Protein AF-X0ZE82-F1 (afdb_monomer_lite)

Organism: NCBI:txid412755

pLDDT: mean 89.21, std 9.0, range [42.88, 97.62]

Foldseek 3Di:
DVVVVVVAKDWDDWQFAAAQVRHTQWIWTWIAHPVGDIDIFIWGDDPPDIDRHHDPDPPQFDEKRCNNVLNVDPAFAEEEEAAPVLQVVLVVLVHHYIYLHHLVRLVRYRPQSCAPHQYEYWFFQEPRRLSSVVSNVVVCVVRDQNYKYFPVVVLPDDHRHGNVNSCVPDHSVCVVVTDIDHPCRSDVPPDPDDDDPVPDDDDDFDAQAPPQHTFPDDHDDDDDPPPCSVLLVLLSQQCQCPQFQDPPPRHTHHHAAEEEEDPPDDVPPPSVVSNVVSNHPVVRYHYDDWDWDADPVRDIDTHRDDCVPCVVVVVVVVVVTDDHGYYHD

Radius of gyration: 30.37 Å; chains: 1; bounding box: 70×47×85 Å

Structure (mmCIF, N/CA/C/O backbone):
data_AF-X0ZE82-F1
#
_entry.id   AF-X0ZE82-F1
#
loop_
_atom_site.group_PDB
_atom_site.id
_atom_site.type_symbol
_atom_site.label_atom_id
_atom_site.label_alt_id
_atom_site.label_comp_id
_atom_site.label_asym_id
_atom_site.label_entity_id
_atom_site.label_seq_id
_atom_site.pdbx_PDB_ins_code
_atom_site.Cartn_x
_atom_site.Cartn_y
_atom_site.Cartn_z
_atom_site.occupancy
_atom_site.B_iso_or_equiv
_atom_site.auth_seq_id
_atom_site.auth_comp_id
_atom_site.auth_asym_id
_atom_site.auth_atom_id
_atom_site.pdbx_PDB_model_num
ATOM 1 N N . MET A 1 1 ? -0.565 14.124 37.058 1.00 58.50 1 MET A N 1
ATOM 2 C CA . MET A 1 1 ? -1.728 14.989 36.752 1.00 58.50 1 MET A CA 1
ATOM 3 C C . MET A 1 1 ? -1.503 16.441 37.180 1.00 58.50 1 MET A C 1
ATOM 5 O O . MET A 1 1 ? -1.709 17.324 36.363 1.00 58.50 1 MET A O 1
ATOM 9 N N . SER A 1 2 ? -0.984 16.707 38.389 1.00 61.31 2 SER A N 1
ATOM 10 C CA . SER A 1 2 ? -0.742 18.076 38.893 1.00 61.31 2 SER A CA 1
ATOM 11 C C . SER A 1 2 ? 0.211 18.941 38.052 1.00 61.31 2 SER A C 1
ATOM 13 O O . SER A 1 2 ? 0.042 20.153 38.033 1.00 61.31 2 SER A O 1
ATOM 15 N N . ARG A 1 3 ? 1.189 18.353 37.345 1.00 71.38 3 ARG A N 1
ATOM 16 C CA . ARG A 1 3 ? 2.105 19.099 36.460 1.00 71.38 3 ARG A CA 1
ATOM 17 C C . ARG A 1 3 ? 1.402 19.624 35.201 1.00 71.38 3 ARG A C 1
ATOM 19 O O . ARG A 1 3 ? 1.397 20.821 34.984 1.00 71.38 3 ARG A O 1
ATOM 26 N N . HIS A 1 4 ? 0.694 18.766 34.466 1.00 77.38 4 HIS A N 1
ATOM 27 C CA . HIS A 1 4 ? -0.025 19.177 33.251 1.00 77.38 4 HIS A CA 1
ATOM 28 C C . HIS A 1 4 ? -1.129 20.208 33.520 1.00 77.38 4 HIS A C 1
ATOM 30 O O . HIS A 1 4 ? -1.300 21.131 32.734 1.00 77.38 4 HIS A O 1
ATOM 36 N N . ILE A 1 5 ? -1.830 20.110 34.655 1.00 76.12 5 ILE A N 1
ATOM 37 C CA . ILE A 1 5 ? -2.826 21.124 35.042 1.00 76.12 5 ILE A CA 1
ATOM 38 C C . ILE A 1 5 ? -2.155 22.489 35.276 1.00 76.12 5 ILE A C 1
ATOM 40 O O . ILE A 1 5 ? -2.694 23.513 34.865 1.00 76.12 5 ILE A O 1
ATOM 44 N N . LYS A 1 6 ? -0.957 22.513 35.883 1.00 77.94 6 LYS A N 1
ATOM 45 C CA . LYS A 1 6 ? -0.156 23.744 36.025 1.00 77.94 6 LYS A CA 1
ATOM 46 C C . LYS A 1 6 ? 0.322 24.286 34.677 1.00 77.94 6 LYS A C 1
ATOM 48 O O . LYS A 1 6 ? 0.394 25.497 34.519 1.00 77.94 6 LYS A O 1
ATOM 53 N N . ASP A 1 7 ? 0.566 23.405 33.711 1.00 82.56 7 ASP A N 1
ATOM 54 C CA . ASP A 1 7 ? 0.953 23.758 32.339 1.00 82.56 7 ASP A CA 1
ATOM 55 C C . ASP A 1 7 ? -0.252 24.182 31.465 1.00 82.56 7 ASP A C 1
ATOM 57 O O . ASP A 1 7 ? -0.121 24.324 30.252 1.00 82.56 7 ASP A O 1
ATOM 61 N N . GLY A 1 8 ? -1.438 24.376 32.060 1.00 85.81 8 GLY A N 1
ATOM 62 C CA . GLY A 1 8 ? -2.627 24.906 31.386 1.00 85.81 8 GLY A CA 1
ATOM 63 C C . GLY A 1 8 ? -3.545 23.863 30.743 1.00 85.81 8 GLY A C 1
ATOM 64 O O . GLY A 1 8 ? -4.536 24.242 30.118 1.00 85.81 8 GLY A O 1
ATOM 65 N N . TYR A 1 9 ? -3.263 22.567 30.907 1.00 88.94 9 TYR A N 1
ATOM 66 C CA . TYR A 1 9 ? -4.142 21.502 30.425 1.00 88.94 9 TYR A CA 1
ATOM 67 C C . TYR A 1 9 ? -5.397 21.363 31.289 1.00 88.94 9 TYR A C 1
ATOM 69 O O . TYR A 1 9 ? -5.327 21.303 32.520 1.00 88.94 9 TYR A O 1
ATOM 77 N N . LYS A 1 10 ? -6.548 21.211 30.638 1.00 89.81 10 LYS A N 1
ATOM 78 C CA . LYS A 1 10 ? -7.819 20.862 31.271 1.00 89.81 10 LYS A CA 1
ATOM 79 C C . LYS A 1 10 ? -8.151 19.402 31.015 1.00 89.81 10 LYS A C 1
ATOM 81 O O . LYS A 1 10 ? -7.914 18.888 29.927 1.00 89.81 10 LYS A O 1
ATOM 86 N N . LEU A 1 11 ? -8.711 18.742 32.024 1.00 89.69 11 LEU A N 1
ATOM 87 C CA . LEU A 1 11 ? -9.304 17.423 31.846 1.00 89.69 11 LEU A CA 1
ATOM 88 C C . LEU A 1 11 ? -10.577 17.566 31.017 1.00 89.69 11 LEU A C 1
ATOM 90 O O . LEU A 1 11 ? -11.488 18.274 31.436 1.00 89.69 11 LEU A O 1
ATOM 94 N N . ILE A 1 12 ? -10.609 16.904 29.864 1.00 91.81 12 ILE A N 1
ATOM 95 C CA . ILE A 1 12 ? -11.763 16.925 28.965 1.00 91.81 12 ILE A CA 1
ATOM 96 C C . ILE A 1 12 ? -12.657 15.728 29.242 1.00 91.81 12 ILE A C 1
ATOM 98 O O . ILE A 1 12 ? -13.851 15.889 29.468 1.00 91.81 12 ILE A O 1
ATOM 102 N N . VAL A 1 13 ? -12.078 14.527 29.256 1.00 92.81 13 VAL A N 1
ATOM 103 C CA . VAL A 1 13 ? -12.838 13.287 29.429 1.00 92.81 13 VAL A CA 1
ATOM 104 C C . VAL A 1 13 ? -11.938 12.151 29.906 1.00 92.81 13 VAL A C 1
ATOM 106 O O . VAL A 1 13 ? -10.715 12.163 29.719 1.00 92.81 13 VAL A O 1
ATOM 109 N N . LEU A 1 14 ? -12.569 11.182 30.561 1.00 93.88 14 LEU A N 1
ATOM 110 C CA . LEU A 1 14 ? -11.978 9.935 31.013 1.00 93.88 14 LEU A CA 1
ATOM 111 C C . LEU A 1 14 ? -12.735 8.781 30.345 1.00 93.88 14 LEU A C 1
ATOM 113 O O . LEU A 1 14 ? -13.876 8.508 30.706 1.00 93.88 14 LEU A O 1
ATOM 117 N N . TYR A 1 15 ? -12.105 8.112 29.387 1.00 96.12 15 TYR A N 1
ATOM 118 C CA . TYR A 1 15 ? -12.695 6.961 28.710 1.00 96.12 15 TYR A CA 1
ATOM 119 C C . TYR A 1 15 ? -12.425 5.699 29.518 1.00 96.12 15 TYR A C 1
ATOM 121 O O . TYR A 1 15 ? -11.273 5.320 29.713 1.00 96.12 15 TYR A O 1
ATOM 129 N N . GLU A 1 16 ? -13.475 5.065 30.022 1.00 96.19 16 GLU A N 1
ATOM 130 C CA . GLU A 1 16 ? -13.383 3.852 30.831 1.00 96.19 16 GLU A CA 1
ATOM 131 C C . GLU A 1 16 ? -13.411 2.592 29.958 1.00 96.19 16 GLU A C 1
ATOM 133 O O . GLU A 1 16 ? -14.355 2.375 29.205 1.00 96.19 16 GLU A O 1
ATOM 138 N N . TYR A 1 17 ? -12.384 1.751 30.075 1.00 96.00 17 TYR A N 1
ATOM 139 C CA . TYR A 1 17 ? -12.321 0.451 29.412 1.00 96.00 17 TYR A CA 1
ATOM 140 C C . TYR A 1 17 ? -12.704 -0.643 30.407 1.00 96.00 17 TYR A C 1
ATOM 142 O O . TYR A 1 17 ? -12.056 -0.800 31.448 1.00 96.00 17 TYR A O 1
ATOM 150 N N . LYS A 1 18 ? -13.739 -1.407 30.056 1.00 95.00 18 LYS A N 1
ATOM 151 C CA . LYS A 1 18 ? -14.287 -2.519 30.840 1.00 95.00 18 LYS A CA 1
ATOM 152 C C . LYS A 1 18 ? -14.014 -3.855 30.155 1.00 95.00 18 LYS A C 1
ATOM 154 O O . LYS A 1 18 ? -13.774 -3.884 28.946 1.00 95.00 18 LYS A O 1
ATOM 159 N N . ASP A 1 19 ? -14.018 -4.940 30.918 1.00 93.25 19 ASP A N 1
ATOM 160 C CA . ASP A 1 19 ? -14.104 -6.287 30.350 1.00 93.25 19 ASP A CA 1
ATOM 161 C C . ASP A 1 19 ? -15.539 -6.631 29.912 1.00 93.25 19 ASP A C 1
ATOM 163 O O . ASP A 1 19 ? -16.418 -5.770 29.890 1.00 93.25 19 ASP A O 1
ATOM 167 N N . ALA A 1 20 ? -15.763 -7.877 29.488 1.00 92.38 20 ALA A N 1
ATOM 168 C CA . ALA A 1 20 ? -17.065 -8.335 29.010 1.00 92.38 20 ALA A CA 1
ATOM 169 C C . ALA A 1 20 ? -18.112 -8.389 30.136 1.00 92.38 20 ALA A C 1
ATOM 171 O O . ALA A 1 20 ? -19.305 -8.226 29.874 1.00 92.38 20 ALA A O 1
ATOM 172 N N . GLU A 1 21 ? -17.668 -8.589 31.375 1.00 93.25 21 GLU A N 1
ATOM 173 C CA . GLU A 1 21 ? -18.478 -8.660 32.588 1.00 93.25 21 GLU A CA 1
ATOM 174 C C . GLU A 1 21 ? -18.864 -7.271 33.127 1.00 93.25 21 GLU A C 1
ATOM 176 O O . GLU A 1 21 ? -19.825 -7.151 33.888 1.00 93.25 21 GLU A O 1
ATOM 181 N N . GLY A 1 22 ? -18.174 -6.220 32.676 1.00 93.38 22 GLY A N 1
ATOM 182 C CA . GLY A 1 22 ? -18.445 -4.828 33.033 1.00 93.38 22 GLY A CA 1
ATOM 183 C C . GLY A 1 22 ? -17.516 -4.276 34.113 1.00 93.38 22 GLY A C 1
ATOM 184 O O . GLY A 1 22 ? -17.698 -3.130 34.541 1.00 93.38 22 GLY A O 1
ATOM 185 N N . ASP A 1 23 ? -16.502 -5.040 34.520 1.00 94.00 23 ASP A N 1
ATOM 186 C CA . ASP A 1 23 ? -15.502 -4.610 35.485 1.00 94.00 23 ASP A CA 1
ATOM 187 C C . ASP A 1 23 ? -14.487 -3.669 34.827 1.00 94.00 23 ASP A C 1
ATOM 189 O O . ASP A 1 23 ? -13.963 -3.906 33.733 1.00 94.00 23 ASP A O 1
ATOM 193 N N . THR A 1 24 ? -14.176 -2.566 35.508 1.00 95.06 24 THR A N 1
ATOM 194 C CA . THR A 1 24 ? -13.238 -1.576 34.976 1.00 95.06 24 THR A CA 1
ATOM 195 C C . THR A 1 24 ? -11.800 -2.086 35.001 1.00 95.06 24 THR A C 1
ATOM 197 O O . THR A 1 24 ? -11.220 -2.335 36.060 1.00 95.06 24 THR A O 1
ATOM 200 N N . LEU A 1 25 ? -11.173 -2.120 33.824 1.00 93.25 25 LEU A N 1
ATOM 201 C CA . LEU A 1 25 ? -9.783 -2.531 33.647 1.00 93.25 25 LEU A CA 1
ATOM 202 C C . LEU A 1 25 ? -8.818 -1.347 33.761 1.00 93.25 25 LEU A C 1
ATOM 204 O O . LEU A 1 25 ? -7.803 -1.418 34.461 1.00 93.25 25 LEU A O 1
ATOM 208 N N . TYR A 1 26 ? -9.100 -0.264 33.035 1.00 95.25 26 TYR A N 1
ATOM 209 C CA . TYR A 1 26 ? -8.297 0.960 33.025 1.00 95.25 26 TYR A CA 1
ATOM 210 C C . TYR A 1 26 ? -9.064 2.118 32.378 1.00 95.25 26 TYR A C 1
ATOM 212 O O . TYR A 1 26 ? -10.184 1.956 31.903 1.00 95.25 26 TYR A O 1
ATOM 220 N N . TRP A 1 27 ? -8.440 3.292 32.341 1.00 95.81 27 TRP A N 1
ATOM 221 C CA . TRP A 1 27 ? -8.988 4.485 31.715 1.00 95.81 27 TRP A CA 1
ATOM 222 C C . TRP A 1 27 ? -8.010 5.093 30.716 1.00 95.81 27 TRP A C 1
ATOM 224 O O . TRP A 1 27 ? -6.796 4.982 30.877 1.00 95.81 27 TRP A O 1
ATOM 234 N N . VAL A 1 28 ? -8.524 5.815 29.729 1.00 94.56 28 VAL A N 1
ATOM 235 C CA . VAL A 1 28 ? -7.747 6.710 28.871 1.00 94.56 28 VAL A CA 1
ATOM 236 C C . VAL A 1 28 ? -8.154 8.144 29.185 1.00 94.56 28 VAL A C 1
ATOM 238 O O . VAL A 1 28 ? -9.312 8.530 29.065 1.00 94.56 28 VAL A O 1
ATOM 241 N N . ILE A 1 29 ? -7.188 8.939 29.635 1.00 93.25 29 ILE A N 1
ATOM 242 C CA . ILE A 1 29 ? -7.374 10.344 29.984 1.00 93.25 29 ILE A CA 1
ATOM 243 C C . ILE A 1 29 ? -7.108 11.187 28.744 1.00 93.25 29 ILE A C 1
ATOM 245 O O . ILE A 1 29 ? -6.020 11.090 28.169 1.00 93.25 29 ILE A O 1
ATOM 249 N N . ARG A 1 30 ? -8.046 12.072 28.402 1.00 92.88 30 ARG A N 1
ATOM 250 C CA . ARG A 1 30 ? -7.843 13.135 27.415 1.00 92.88 30 ARG A CA 1
ATOM 251 C C . ARG A 1 30 ? -7.760 14.487 28.115 1.00 92.88 30 ARG A C 1
ATOM 253 O O . ARG A 1 30 ? -8.692 14.915 28.802 1.00 92.88 30 ARG A O 1
ATOM 260 N N . LEU A 1 31 ? -6.620 15.145 27.947 1.00 91.38 31 LEU A N 1
ATOM 261 C CA . LEU A 1 31 ? -6.361 16.503 28.406 1.00 91.38 31 LEU A CA 1
ATOM 262 C C . LEU A 1 31 ? -6.181 17.418 27.198 1.00 91.38 31 LEU A C 1
ATOM 264 O O . LEU A 1 31 ? -5.508 17.026 26.247 1.00 91.38 31 LEU A O 1
ATOM 268 N N . GLU A 1 32 ? -6.697 18.641 27.263 1.00 92.00 32 GLU A N 1
ATOM 269 C CA . GLU A 1 32 ? -6.529 19.633 26.195 1.00 92.00 32 GLU A CA 1
ATOM 270 C C . GLU A 1 32 ? -6.196 21.015 26.749 1.00 92.00 32 GLU A C 1
ATOM 272 O O . GLU A 1 32 ? -6.643 21.403 27.834 1.00 92.00 32 GLU A O 1
ATOM 277 N N . LYS A 1 33 ? -5.400 21.764 25.991 1.00 90.56 33 LYS A N 1
ATOM 278 C CA . LYS A 1 33 ? -5.152 23.190 26.200 1.00 90.56 33 LYS A CA 1
ATOM 279 C C . LYS A 1 33 ? -6.099 24.042 25.355 1.00 90.56 33 LYS A C 1
ATOM 281 O O . LYS A 1 33 ? -6.721 23.575 24.408 1.00 90.56 33 LYS A O 1
ATOM 286 N N . LYS A 1 34 ? -6.167 25.339 25.680 1.00 85.56 34 LYS A N 1
ATOM 287 C CA . LYS A 1 34 ? -6.940 26.327 24.904 1.00 85.56 34 LYS A CA 1
ATOM 288 C C . LYS A 1 34 ? -6.442 26.515 23.466 1.00 85.56 34 LYS A C 1
ATOM 290 O O . LYS A 1 34 ? -7.214 26.971 22.637 1.00 85.56 34 LYS A O 1
ATOM 295 N N . ASP A 1 35 ? -5.176 26.213 23.197 1.00 85.88 35 ASP A N 1
ATOM 296 C CA . ASP A 1 35 ? -4.550 26.304 21.872 1.00 85.88 35 ASP A CA 1
ATOM 297 C C . ASP A 1 35 ? -4.775 25.045 21.009 1.00 85.88 35 ASP A C 1
ATOM 299 O O . ASP A 1 35 ? -4.312 24.996 19.874 1.00 85.88 35 ASP A O 1
ATOM 303 N N . GLY A 1 36 ? -5.486 24.038 21.532 1.00 82.19 36 GLY A N 1
ATOM 304 C CA . GLY A 1 36 ? -5.776 22.783 20.838 1.00 82.19 36 GLY A CA 1
ATOM 305 C C . GLY A 1 36 ? -4.751 21.667 21.065 1.00 82.19 36 GLY A C 1
ATOM 306 O O . GLY A 1 36 ? -4.965 20.552 20.587 1.00 82.19 36 GLY A O 1
ATOM 307 N N . GLU A 1 37 ? -3.663 21.899 21.814 1.00 88.12 37 GLU A N 1
ATOM 308 C CA . GLU A 1 37 ? -2.715 20.828 22.147 1.00 88.12 37 GLU A CA 1
ATOM 309 C C . GLU A 1 37 ? -3.396 19.769 23.033 1.00 88.12 37 GLU A C 1
ATOM 311 O O . GLU A 1 37 ? -3.960 20.084 24.088 1.00 88.12 37 GLU A O 1
ATOM 316 N N . LYS A 1 38 ? -3.324 18.497 22.617 1.00 89.25 38 LYS A N 1
ATOM 317 C CA . LYS A 1 38 ? -3.969 17.366 23.299 1.00 89.25 38 LYS A CA 1
ATOM 318 C C . LYS A 1 38 ? -2.959 16.362 23.848 1.00 89.25 38 LYS A C 1
ATOM 320 O O . LYS A 1 38 ? -2.034 15.937 23.159 1.00 89.25 38 LYS A O 1
ATOM 325 N N . ILE A 1 39 ? -3.183 15.916 25.082 1.00 88.88 39 ILE A N 1
ATOM 326 C CA . ILE A 1 39 ? -2.480 14.787 25.698 1.00 88.88 39 ILE A CA 1
ATOM 327 C C . ILE A 1 39 ? -3.485 13.668 25.937 1.00 88.88 39 ILE A C 1
ATOM 329 O O . ILE A 1 39 ? -4.444 13.828 26.689 1.00 88.88 39 ILE A O 1
ATOM 333 N N . ILE A 1 40 ? -3.207 12.507 25.347 1.00 90.31 40 ILE A N 1
ATOM 334 C CA . ILE A 1 40 ? -3.966 11.276 25.567 1.00 90.31 40 ILE A CA 1
ATOM 335 C C . ILE A 1 40 ? -3.055 10.284 26.289 1.00 90.31 40 ILE A C 1
ATOM 337 O O . ILE A 1 40 ? -1.953 9.978 25.813 1.00 90.31 40 ILE A O 1
ATOM 341 N N . ARG A 1 41 ? -3.456 9.831 27.482 1.00 90.94 41 ARG A N 1
ATOM 342 C CA . ARG A 1 41 ? -2.647 8.919 28.305 1.00 90.94 41 ARG A CA 1
ATOM 343 C C . ARG A 1 41 ? -3.501 7.856 28.992 1.00 90.94 41 ARG A C 1
ATOM 345 O O . ARG A 1 41 ? -4.483 8.209 29.639 1.00 90.94 41 ARG A O 1
ATOM 352 N N . PRO A 1 42 ? -3.098 6.579 28.933 1.00 92.75 42 PRO A N 1
ATOM 353 C CA . PRO A 1 42 ? -3.742 5.529 29.705 1.00 92.75 42 PRO A CA 1
ATOM 354 C C . PRO A 1 42 ? -3.437 5.696 31.198 1.00 92.75 42 PRO A C 1
ATOM 356 O O . PRO A 1 42 ? -2.377 6.197 31.580 1.00 92.75 42 PRO A O 1
ATOM 359 N N . MET A 1 43 ? -4.353 5.244 32.045 1.00 94.56 43 MET A N 1
ATOM 360 C CA . MET A 1 43 ? -4.234 5.219 33.494 1.00 94.56 43 MET A CA 1
ATOM 361 C C . MET A 1 43 ? -4.883 3.953 34.047 1.00 94.56 43 MET A C 1
ATOM 363 O O . MET A 1 43 ? -6.030 3.664 33.736 1.00 94.56 43 MET A O 1
ATOM 367 N N . ARG A 1 44 ? -4.186 3.233 34.925 1.00 93.56 44 ARG A N 1
ATOM 368 C CA . ARG A 1 44 ? -4.705 2.053 35.632 1.00 93.56 44 ARG A CA 1
ATOM 369 C C . ARG A 1 44 ? -4.654 2.249 37.141 1.00 93.56 44 ARG A C 1
ATOM 371 O O . ARG A 1 44 ? -3.814 3.000 37.644 1.00 93.56 44 ARG A O 1
ATOM 378 N N . LYS A 1 45 ? -5.513 1.536 37.866 1.00 92.56 45 LYS A N 1
ATOM 379 C CA . LYS A 1 45 ? -5.514 1.505 39.333 1.00 92.56 45 LYS A CA 1
ATOM 380 C C . LYS A 1 45 ? -4.696 0.311 39.838 1.00 92.56 45 LYS A C 1
ATOM 382 O O . LYS A 1 45 ? -4.844 -0.797 39.339 1.00 92.56 45 LYS A O 1
ATOM 387 N N . ILE A 1 46 ? -3.832 0.536 40.827 1.00 91.31 46 ILE A N 1
ATOM 388 C CA . ILE A 1 46 ? -3.054 -0.497 41.527 1.00 91.31 46 ILE A CA 1
ATOM 389 C C . ILE A 1 46 ? -3.250 -0.292 43.032 1.00 91.31 46 ILE A C 1
ATOM 391 O O . ILE A 1 46 ? -2.702 0.647 43.619 1.00 91.31 46 ILE A O 1
ATOM 395 N N . GLY A 1 47 ? -4.060 -1.150 43.659 1.00 89.75 47 GLY A N 1
ATOM 396 C CA . GLY A 1 47 ? -4.493 -0.966 45.047 1.00 89.75 47 GLY A CA 1
ATOM 397 C C . GLY A 1 47 ? -5.189 0.387 45.226 1.00 89.75 47 GLY A C 1
ATOM 398 O O . GLY A 1 47 ? -6.178 0.676 44.556 1.00 89.75 47 GLY A O 1
ATOM 399 N N . ASN A 1 48 ? -4.627 1.250 46.077 1.00 90.88 48 ASN A N 1
ATOM 400 C CA . ASN A 1 48 ? -5.142 2.603 46.329 1.00 90.88 48 ASN A CA 1
ATOM 401 C C . ASN A 1 48 ? -4.427 3.705 45.520 1.00 90.88 48 ASN A C 1
ATOM 403 O O . ASN A 1 48 ? -4.563 4.885 45.839 1.00 90.88 48 ASN A O 1
ATOM 407 N N . ARG A 1 49 ? -3.630 3.352 44.501 1.00 91.19 49 ARG A N 1
ATOM 408 C CA . ARG A 1 49 ? -2.870 4.308 43.675 1.00 91.19 49 ARG A CA 1
ATOM 409 C C . ARG A 1 49 ? -3.255 4.211 42.202 1.00 91.19 49 ARG A C 1
ATOM 411 O O . ARG A 1 49 ? -3.752 3.183 41.753 1.00 91.19 49 ARG A O 1
ATOM 418 N N . TYR A 1 50 ? -2.966 5.271 41.452 1.00 90.88 50 TYR A N 1
ATOM 419 C CA . TYR A 1 50 ? -3.116 5.315 39.998 1.00 90.88 50 TYR A CA 1
ATOM 420 C C . TYR A 1 50 ? -1.752 5.447 39.320 1.00 90.88 50 TYR A C 1
ATOM 422 O O . TYR A 1 50 ? -0.886 6.186 39.791 1.00 90.88 50 TYR A O 1
ATOM 430 N N . GLU A 1 51 ? -1.572 4.751 38.201 1.00 92.69 51 GLU A N 1
ATOM 431 C CA . GLU A 1 51 ? -0.370 4.802 37.368 1.00 92.69 51 GLU A CA 1
ATOM 432 C C . GLU A 1 51 ? -0.759 5.148 35.927 1.00 92.69 51 GLU A C 1
ATOM 434 O O . GLU A 1 51 ? -1.700 4.569 35.394 1.00 92.69 51 GLU A O 1
ATOM 439 N N . LEU A 1 52 ? -0.026 6.061 35.279 1.00 90.62 52 LEU A N 1
ATOM 440 C CA . LEU A 1 52 ? -0.274 6.493 33.894 1.00 90.62 52 LEU A CA 1
ATOM 441 C C . LEU A 1 52 ? 0.253 5.480 32.860 1.00 90.62 52 LEU A C 1
ATOM 443 O O . LEU A 1 52 ? 1.157 5.786 32.079 1.00 90.62 52 LEU A O 1
ATOM 447 N N . LYS A 1 53 ? -0.258 4.248 32.909 1.00 89.56 53 LYS A N 1
ATOM 448 C CA . LYS A 1 53 ? 0.089 3.149 32.001 1.00 89.56 53 LYS A CA 1
ATOM 449 C C . LYS A 1 53 ? -1.116 2.255 31.738 1.00 89.56 53 LYS A C 1
ATOM 451 O O . LYS A 1 53 ? -2.000 2.135 32.584 1.00 89.56 53 LYS A O 1
ATOM 456 N N . GLU A 1 54 ? -1.093 1.570 30.598 1.00 88.56 54 GLU A N 1
ATOM 457 C CA . GLU A 1 54 ? -2.007 0.457 30.331 1.00 88.56 54 GLU A CA 1
ATOM 458 C C . GLU A 1 54 ? -1.707 -0.728 31.278 1.00 88.56 54 GLU A C 1
ATOM 460 O O . GLU A 1 54 ? -0.558 -0.932 31.704 1.00 88.56 54 GLU A O 1
ATOM 465 N N . PRO A 1 55 ? -2.715 -1.532 31.647 1.00 88.38 55 PRO A N 1
ATOM 466 C CA . PRO A 1 55 ? -2.502 -2.857 32.218 1.00 88.38 55 PRO A CA 1
ATOM 467 C C . PRO A 1 55 ? -1.688 -3.750 31.267 1.00 88.38 55 PRO A C 1
ATOM 469 O O . PRO A 1 55 ? -1.725 -3.559 30.052 1.00 88.38 55 PRO A O 1
ATOM 472 N N . PRO A 1 56 ? -0.952 -4.749 31.781 1.00 86.19 56 PRO A N 1
ATOM 473 C CA . PRO A 1 56 ? -0.343 -5.747 30.921 1.00 86.19 56 PRO A CA 1
ATOM 474 C C . PRO A 1 56 ? -1.445 -6.674 30.398 1.00 86.19 56 PRO A C 1
ATOM 476 O O . PRO A 1 56 ? -1.899 -7.578 31.102 1.00 86.19 56 PRO A O 1
ATOM 479 N N . PHE A 1 57 ? -1.885 -6.452 29.165 1.00 82.62 57 PHE A N 1
ATOM 480 C CA . PHE A 1 57 ? -2.825 -7.350 28.506 1.00 82.62 57 PHE A CA 1
ATOM 481 C C . PHE A 1 57 ? -2.100 -8.665 28.181 1.00 82.62 57 PHE A C 1
ATOM 483 O O . PHE A 1 57 ? -1.151 -8.692 27.398 1.00 82.62 57 PHE A O 1
ATOM 490 N N . LYS A 1 58 ? -2.477 -9.753 28.869 1.00 70.81 58 LYS A N 1
ATOM 491 C CA . LYS A 1 58 ? -1.938 -11.108 28.633 1.00 70.81 58 LYS A CA 1
ATOM 492 C C . LYS A 1 58 ? -2.485 -11.668 27.303 1.00 70.81 58 LYS A C 1
ATOM 494 O O . LYS A 1 58 ? -3.058 -10.933 26.509 1.00 70.81 58 LYS A O 1
ATOM 499 N N . LYS A 1 59 ? -2.354 -12.984 27.077 1.00 63.19 59 LYS A N 1
ATOM 500 C CA . LYS A 1 59 ? -2.693 -13.724 25.836 1.00 63.19 59 LYS A CA 1
ATOM 501 C C . LYS A 1 59 ? -3.988 -13.332 25.093 1.00 63.19 59 LYS A C 1
ATOM 503 O O . LYS A 1 59 ? -4.053 -13.604 23.905 1.00 63.19 59 LYS A O 1
ATOM 508 N N . LYS A 1 60 ? -4.997 -12.756 25.758 1.00 65.44 60 LYS A N 1
ATOM 509 C CA . LYS A 1 60 ? -6.269 -12.367 25.128 1.00 65.44 60 LYS A CA 1
ATOM 510 C C . LYS A 1 60 ? -6.190 -11.071 24.304 1.00 65.44 60 LYS A C 1
ATOM 512 O O . LYS A 1 60 ? -7.014 -10.907 23.429 1.00 65.44 60 LYS A O 1
ATOM 517 N N . GLY A 1 61 ? -5.184 -10.213 24.505 1.00 85.50 61 GLY A N 1
ATOM 518 C CA . GLY A 1 61 ? -5.080 -8.920 23.810 1.00 85.50 61 GLY A CA 1
ATOM 519 C C . GLY A 1 61 ? -5.766 -7.770 24.559 1.00 85.50 61 GLY A C 1
ATOM 520 O O . GLY A 1 61 ? -6.345 -7.959 25.629 1.00 85.50 61 GLY A O 1
ATOM 521 N N . LYS A 1 62 ? -5.617 -6.549 24.039 1.00 91.88 62 LYS A N 1
ATOM 522 C CA . LYS A 1 62 ? -6.206 -5.315 24.583 1.00 91.88 62 LYS A CA 1
ATOM 523 C C . LYS A 1 62 ? -7.723 -5.302 24.318 1.00 91.88 62 LYS A C 1
ATOM 525 O O . LYS A 1 62 ? -8.114 -5.586 23.189 1.00 91.88 62 LYS A O 1
ATOM 530 N N . PRO A 1 63 ? -8.577 -4.963 25.299 1.00 94.69 63 PRO A N 1
ATOM 531 C CA . PRO A 1 63 ? -10.022 -4.904 25.086 1.00 94.69 63 PRO A CA 1
ATOM 532 C C . PRO A 1 63 ? -10.403 -3.758 24.140 1.00 94.69 63 PRO A C 1
ATOM 534 O O . PRO A 1 63 ? -9.719 -2.730 24.085 1.00 94.69 63 PRO A O 1
ATOM 537 N N . LEU A 1 64 ? -11.522 -3.921 23.435 1.00 96.75 64 LEU A N 1
ATOM 538 C CA . LEU A 1 64 ? -12.180 -2.823 22.732 1.00 96.75 64 LEU A CA 1
ATOM 539 C C . LEU A 1 64 ? -12.732 -1.808 23.741 1.00 96.75 64 LEU A C 1
ATOM 541 O O . LEU A 1 64 ? -13.203 -2.171 24.822 1.00 96.75 64 LEU A O 1
ATOM 545 N N . TYR A 1 65 ? -12.709 -0.529 23.379 1.00 97.31 65 TYR A N 1
ATOM 546 C CA . TYR A 1 65 ? -13.531 0.453 24.075 1.00 97.31 65 TYR A CA 1
ATOM 547 C C . TYR A 1 65 ? -15.003 0.069 23.889 1.00 97.31 65 TYR A C 1
ATOM 549 O O . TYR A 1 65 ? -15.393 -0.254 22.767 1.00 97.31 65 TYR A O 1
ATOM 557 N N . ARG A 1 66 ? -15.792 0.100 24.973 1.00 96.44 66 ARG A N 1
ATOM 558 C CA . ARG A 1 66 ? -17.208 -0.330 25.015 1.00 96.44 66 ARG A CA 1
ATOM 559 C C . ARG A 1 66 ? -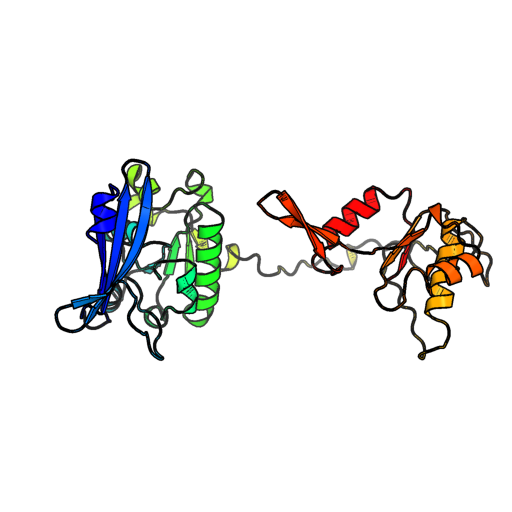17.445 -1.832 24.809 1.00 96.44 66 ARG A C 1
ATOM 561 O O . ARG A 1 66 ? -18.491 -2.246 24.318 1.00 96.44 66 ARG A O 1
ATOM 568 N N . LEU A 1 67 ? -16.477 -2.663 25.207 1.00 95.75 67 LEU A N 1
ATOM 569 C CA . LEU A 1 67 ? -16.591 -4.121 25.115 1.00 95.75 67 LEU A CA 1
ATOM 570 C C . LEU A 1 67 ? -17.806 -4.683 25.875 1.00 95.75 67 LEU A C 1
ATOM 572 O O . LEU A 1 67 ? -18.498 -5.539 25.340 1.00 95.75 67 LEU A O 1
ATOM 576 N N . HIS A 1 68 ? -18.083 -4.210 27.091 1.00 95.50 68 HIS A N 1
ATOM 577 C CA . HIS A 1 68 ? -19.235 -4.676 27.871 1.00 95.50 68 HIS A CA 1
ATOM 578 C C . HIS A 1 68 ? -20.568 -4.367 27.176 1.00 95.50 68 HIS A C 1
ATOM 580 O O . HIS A 1 68 ? -21.452 -5.208 27.071 1.00 95.50 68 HIS A O 1
ATOM 586 N N . GLU A 1 69 ? -20.720 -3.154 26.655 1.00 94.19 69 GLU A N 1
ATOM 587 C CA . GLU A 1 69 ? -21.926 -2.755 25.936 1.00 94.19 69 GLU A CA 1
ATOM 588 C C . GLU A 1 69 ? -22.101 -3.565 24.641 1.00 94.19 69 GLU A C 1
ATOM 590 O O . GLU A 1 69 ? -23.217 -3.968 24.309 1.00 94.19 69 GLU A O 1
ATOM 595 N N . LEU A 1 70 ? -20.994 -3.878 23.958 1.00 94.62 70 LEU A N 1
ATOM 596 C CA . LEU A 1 70 ? -20.973 -4.776 22.805 1.00 94.62 70 LEU A CA 1
ATOM 597 C C . LEU A 1 70 ? -21.433 -6.204 23.156 1.00 94.62 70 LEU A C 1
ATOM 599 O O . LEU A 1 70 ? -22.083 -6.841 22.329 1.00 94.62 70 LEU A O 1
ATOM 603 N N . THR A 1 71 ? -21.102 -6.732 24.341 1.00 92.12 71 THR A N 1
ATOM 604 C CA . THR A 1 71 ? -21.525 -8.090 24.736 1.00 92.12 71 THR A CA 1
ATOM 605 C C . THR A 1 71 ? -23.000 -8.163 25.121 1.00 92.12 71 THR A C 1
ATOM 607 O O . THR A 1 71 ? -23.603 -9.229 25.007 1.00 92.12 71 THR A O 1
ATOM 610 N N . ILE A 1 72 ? -23.594 -7.041 25.532 1.00 92.06 72 ILE A N 1
ATOM 611 C CA . ILE A 1 72 ? -25.025 -6.942 25.840 1.00 92.06 72 ILE A CA 1
ATOM 612 C C . ILE A 1 72 ? -25.850 -6.776 24.560 1.00 92.06 72 ILE A C 1
ATOM 614 O O . ILE A 1 72 ? -26.909 -7.389 24.428 1.00 92.06 72 ILE A O 1
ATOM 618 N N . ASN A 1 73 ? -25.384 -5.960 23.612 1.00 89.62 73 ASN A N 1
ATOM 619 C CA . ASN A 1 73 ? -26.095 -5.728 22.362 1.00 89.62 73 ASN A CA 1
ATOM 620 C C . ASN A 1 73 ? -25.577 -6.667 21.266 1.00 89.62 73 ASN A C 1
ATOM 622 O O . ASN A 1 73 ? -24.504 -6.435 20.708 1.00 89.62 73 ASN A O 1
ATOM 626 N N . THR A 1 74 ? -26.332 -7.728 20.966 1.00 86.38 74 THR A N 1
ATOM 627 C CA . THR A 1 74 ? -25.905 -8.801 20.047 1.00 86.38 74 THR A CA 1
ATOM 628 C C . THR A 1 74 ? -26.481 -8.707 18.636 1.00 86.38 74 THR A C 1
ATOM 630 O O . THR A 1 74 ? -25.860 -9.237 17.715 1.00 86.38 74 THR A O 1
ATOM 633 N N . ASP A 1 75 ? -27.586 -7.984 18.456 1.00 87.44 75 ASP A N 1
ATOM 634 C CA . ASP A 1 75 ? -28.344 -7.969 17.199 1.00 87.44 75 ASP A CA 1
ATOM 635 C C . ASP A 1 75 ? -27.987 -6.787 16.286 1.00 87.44 75 ASP A C 1
ATOM 637 O O . ASP A 1 75 ? -28.038 -6.915 15.065 1.00 87.44 75 ASP A O 1
ATOM 641 N N . GLU A 1 76 ? -27.584 -5.647 16.856 1.00 92.94 76 GLU A N 1
ATOM 642 C CA . GLU A 1 76 ? -27.306 -4.433 16.081 1.00 92.94 76 GLU A CA 1
ATOM 643 C C . GLU A 1 76 ? -25.961 -4.504 15.328 1.00 92.94 76 GLU A C 1
ATOM 645 O O . GLU A 1 76 ? -24.994 -5.101 15.835 1.00 92.94 76 GLU A O 1
ATOM 650 N N . PRO A 1 77 ? -25.836 -3.847 14.158 1.00 94.88 77 PRO A N 1
ATOM 651 C CA . PRO A 1 77 ? -24.551 -3.614 13.510 1.00 94.88 77 PRO A CA 1
ATOM 652 C C . PRO A 1 77 ? -23.587 -2.840 14.415 1.00 94.88 77 PRO A C 1
ATOM 654 O O . PRO A 1 77 ? -23.979 -1.935 15.158 1.00 94.88 77 PRO A O 1
ATOM 657 N N . VAL A 1 78 ? -22.303 -3.185 14.342 1.00 97.44 78 VAL A N 1
ATOM 658 C CA . VAL A 1 78 ? -21.262 -2.589 15.182 1.00 97.44 78 VAL A CA 1
ATOM 659 C C . VAL A 1 78 ? -20.446 -1.595 14.372 1.00 97.44 78 VAL A C 1
ATOM 661 O O . VAL A 1 78 ? -19.781 -1.954 13.402 1.00 97.44 78 VAL A O 1
ATOM 664 N N . TRP A 1 79 ? -20.438 -0.348 14.824 1.00 97.50 79 TRP A N 1
ATOM 665 C CA . TRP A 1 79 ? -19.662 0.726 14.231 1.00 97.50 79 TRP A CA 1
ATOM 666 C C . TRP A 1 79 ? -18.243 0.755 14.800 1.00 97.50 79 TRP A C 1
ATOM 668 O O . TRP A 1 79 ? -18.041 0.683 16.013 1.00 97.50 79 TRP A O 1
ATOM 678 N N . ILE A 1 80 ? -17.242 0.890 13.936 1.00 97.62 80 ILE A N 1
ATOM 679 C CA . ILE A 1 80 ? -15.827 0.918 14.301 1.00 97.62 80 ILE A CA 1
ATOM 680 C C . ILE A 1 80 ? -15.213 2.228 13.821 1.00 97.62 80 ILE A C 1
ATOM 682 O O . ILE A 1 80 ? -15.245 2.549 12.637 1.00 97.62 80 ILE A O 1
ATOM 686 N N . VAL A 1 81 ? -14.612 2.962 14.752 1.00 96.56 81 VAL A N 1
ATOM 687 C CA . VAL A 1 81 ? -13.994 4.281 14.526 1.00 96.56 81 VAL A CA 1
ATOM 688 C C . VAL A 1 81 ? -12.591 4.341 15.130 1.00 96.56 81 VAL A C 1
ATOM 690 O O . VAL A 1 81 ? -12.227 3.481 15.940 1.00 96.56 81 VAL A O 1
ATOM 693 N N . GLU A 1 82 ? -11.784 5.340 14.762 1.00 93.56 82 GLU A N 1
ATOM 694 C CA . GLU A 1 82 ? -10.392 5.445 15.232 1.00 93.56 82 GLU A CA 1
ATOM 695 C C . GLU A 1 82 ? -10.277 5.801 16.725 1.00 93.56 82 GLU A C 1
ATOM 697 O O . GLU A 1 82 ? -9.436 5.232 17.425 1.00 93.56 82 GLU A O 1
ATOM 702 N N . GLY A 1 83 ? -11.125 6.706 17.226 1.00 92.94 83 GLY A N 1
ATOM 703 C CA . GLY A 1 83 ? -11.005 7.261 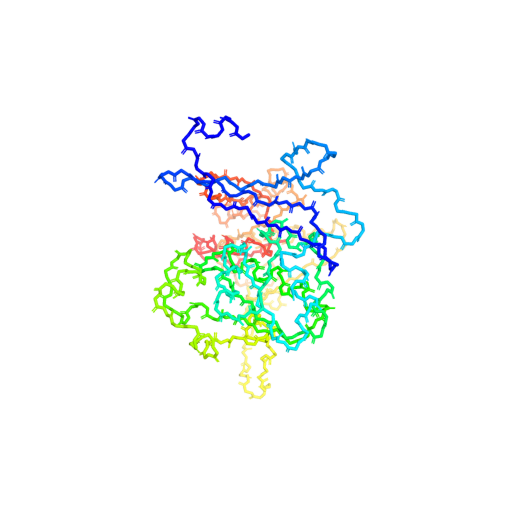18.580 1.00 92.94 83 GLY A CA 1
ATOM 704 C C . GLY A 1 83 ? -12.260 7.146 19.446 1.00 92.94 83 GLY A C 1
ATOM 705 O O . GLY A 1 83 ? -13.386 7.063 18.956 1.00 92.94 83 GLY A O 1
ATOM 706 N N . GLU A 1 84 ? -12.078 7.212 20.770 1.00 95.62 84 GLU A N 1
ATOM 707 C CA . GLU A 1 84 ? -13.172 7.050 21.738 1.00 95.62 84 GLU A CA 1
ATOM 708 C C . GLU A 1 84 ? -14.213 8.180 21.663 1.00 95.62 84 GLU A C 1
ATOM 710 O O . GLU A 1 84 ? -15.398 7.933 21.871 1.00 95.62 84 GLU A O 1
ATOM 715 N N . LYS A 1 85 ? -13.804 9.411 21.306 1.00 93.62 85 LYS A N 1
ATOM 716 C CA . LYS A 1 85 ? -14.736 10.540 21.082 1.00 93.62 85 LYS A CA 1
ATOM 717 C C . LYS A 1 85 ? -15.762 10.191 20.000 1.00 93.62 85 LYS A C 1
ATOM 719 O O . LYS A 1 85 ? -16.949 10.416 20.203 1.00 93.62 85 LYS A O 1
ATOM 724 N N . CYS A 1 86 ? -15.298 9.658 18.875 1.00 94.81 86 CYS A N 1
ATOM 725 C CA . CYS A 1 86 ? -16.136 9.274 17.744 1.00 94.81 86 CYS A CA 1
ATOM 726 C C . CYS A 1 86 ? -17.101 8.149 18.137 1.00 94.81 86 CYS A C 1
ATOM 728 O O . CYS A 1 86 ? -18.285 8.212 17.813 1.00 94.81 86 CYS A O 1
ATOM 730 N N . ALA A 1 87 ? -16.619 7.173 18.916 1.00 96.50 87 ALA A N 1
ATOM 731 C CA . ALA A 1 87 ? -17.446 6.066 19.391 1.00 96.50 87 ALA A CA 1
ATOM 732 C C . ALA A 1 87 ? -18.560 6.575 20.318 1.00 96.50 87 ALA A C 1
ATOM 734 O O . ALA A 1 87 ? -19.724 6.227 20.141 1.00 96.50 87 ALA A O 1
ATOM 735 N N . ASP A 1 88 ? -18.231 7.469 21.255 1.00 95.62 88 ASP A N 1
ATOM 736 C CA . ASP A 1 88 ? -19.221 8.087 22.141 1.00 95.62 88 ASP A CA 1
ATOM 737 C C . ASP A 1 88 ? -20.269 8.915 21.377 1.00 95.62 88 ASP A C 1
ATOM 739 O O . ASP A 1 88 ? -21.424 8.967 21.799 1.00 95.62 88 ASP A O 1
ATOM 743 N N . MET A 1 89 ? -19.898 9.566 20.268 1.00 94.69 89 MET A N 1
ATOM 744 C CA . MET A 1 89 ? -20.852 10.311 19.437 1.00 94.69 89 MET A CA 1
ATOM 745 C C . MET A 1 89 ? -21.842 9.382 18.729 1.00 94.69 89 MET A C 1
ATOM 747 O O . MET A 1 89 ? -23.042 9.641 18.773 1.00 94.69 89 MET A O 1
ATOM 751 N N . LEU A 1 90 ? -21.375 8.262 18.176 1.00 95.44 90 LEU A N 1
ATOM 752 C CA . LEU A 1 90 ? -22.251 7.249 17.576 1.00 95.44 90 LEU A CA 1
ATOM 753 C C . LEU A 1 90 ? -23.167 6.575 18.609 1.00 95.44 90 LEU A C 1
ATOM 755 O O . LEU A 1 90 ? -24.336 6.320 18.328 1.00 95.44 90 LEU A O 1
ATOM 759 N N . ILE A 1 91 ? -22.682 6.360 19.835 1.00 94.44 91 ILE A N 1
ATOM 760 C CA . ILE A 1 91 ? -23.503 5.830 20.936 1.00 94.44 91 ILE A CA 1
ATOM 761 C C . ILE A 1 91 ? -24.600 6.814 21.333 1.00 94.44 91 ILE A C 1
ATOM 763 O O . ILE A 1 91 ? -25.746 6.416 21.537 1.00 94.44 91 ILE A O 1
ATOM 767 N N . LYS A 1 92 ? -24.285 8.113 21.411 1.00 93.19 92 LYS A N 1
ATOM 768 C CA . LYS A 1 92 ? -25.304 9.156 21.624 1.00 93.19 92 LYS A CA 1
ATOM 769 C C . LYS A 1 92 ? -26.319 9.213 20.482 1.00 93.19 92 LYS A C 1
ATOM 771 O O . LYS A 1 92 ? -27.463 9.587 20.727 1.00 93.19 92 LYS A O 1
ATOM 776 N N . ALA A 1 93 ? -25.910 8.805 19.283 1.00 91.44 93 ALA A N 1
ATOM 777 C CA . ALA A 1 93 ? -26.777 8.634 18.126 1.00 91.44 93 ALA A CA 1
ATOM 778 C C . ALA A 1 93 ? -27.569 7.312 18.112 1.00 91.44 93 ALA A C 1
ATOM 780 O O . ALA A 1 93 ? -28.278 7.033 17.151 1.00 91.44 93 ALA A O 1
ATOM 781 N N . GLY A 1 94 ? -27.486 6.507 19.177 1.00 91.88 94 GLY A N 1
ATOM 782 C CA . GLY A 1 94 ? -28.253 5.270 19.326 1.00 91.88 94 GLY A CA 1
ATOM 783 C C . GLY A 1 94 ? -27.640 4.051 18.637 1.00 91.88 94 GLY A C 1
ATOM 784 O O . GLY A 1 94 ? -28.300 3.021 18.549 1.00 91.88 94 GLY A O 1
ATOM 785 N N . LYS A 1 95 ? -26.394 4.135 18.158 1.00 94.62 95 LYS A N 1
ATOM 786 C CA . LYS A 1 95 ? -25.698 3.021 17.500 1.00 94.62 95 LYS A CA 1
ATOM 787 C C . LYS A 1 95 ? -24.768 2.284 18.473 1.00 94.62 95 LYS A C 1
ATOM 789 O O . LYS A 1 95 ? -24.300 2.848 19.463 1.00 94.62 95 LYS A O 1
ATOM 794 N N . VAL A 1 96 ? -24.449 1.022 18.182 1.00 96.56 96 VAL A N 1
ATOM 795 C CA . VAL A 1 96 ? -23.398 0.282 18.904 1.00 96.56 96 VAL A CA 1
ATOM 796 C C . VAL A 1 96 ? -22.056 0.645 18.289 1.00 96.56 96 VAL A C 1
ATOM 798 O O . VAL A 1 96 ? -21.836 0.346 17.122 1.00 96.56 96 VAL A O 1
ATOM 801 N N . ALA A 1 97 ? -21.153 1.272 19.046 1.00 97.44 97 ALA A N 1
ATOM 802 C CA . ALA A 1 97 ? -19.854 1.695 18.523 1.00 97.44 97 ALA A CA 1
ATOM 803 C C . ALA A 1 97 ? -18.688 1.297 19.431 1.00 97.44 97 ALA A C 1
ATOM 805 O O . ALA A 1 97 ? -18.771 1.387 20.656 1.00 97.44 97 ALA A O 1
ATOM 806 N N . VAL A 1 98 ? -17.578 0.895 18.812 1.00 97.62 98 VAL A N 1
ATOM 807 C CA . VAL A 1 98 ? -16.349 0.458 19.482 1.00 97.62 98 VAL A CA 1
ATOM 808 C C . VAL A 1 98 ? -15.110 1.066 18.828 1.00 97.62 98 VAL A C 1
ATOM 810 O O . VAL A 1 98 ? -15.130 1.543 17.693 1.00 97.62 98 VAL A O 1
ATOM 813 N N . THR A 1 99 ? -13.986 1.028 19.542 1.00 96.81 99 THR A N 1
ATOM 814 C CA . THR A 1 99 ? -12.678 1.384 18.979 1.00 96.81 99 THR A CA 1
ATOM 815 C C . THR A 1 99 ? -11.543 0.600 19.637 1.00 96.81 99 THR A C 1
ATOM 817 O O . THR A 1 99 ? -11.643 0.172 20.789 1.00 96.81 99 THR A O 1
ATOM 820 N N . SER A 1 100 ? -10.432 0.433 18.913 1.00 93.44 100 SER A N 1
ATOM 821 C CA . SER A 1 100 ? -9.157 -0.032 19.479 1.00 93.44 100 SER A CA 1
ATOM 822 C C . SER A 1 100 ? -8.375 1.081 20.205 1.00 93.44 100 SER A C 1
ATOM 824 O O . SER A 1 100 ? -7.366 0.809 20.867 1.00 93.44 100 SER A O 1
ATOM 826 N N . GLY A 1 101 ? -8.849 2.329 20.098 1.00 87.06 101 GLY A N 1
ATOM 827 C CA . GLY A 1 101 ? -8.341 3.537 20.751 1.00 87.06 101 GLY A CA 1
ATOM 828 C C . GLY A 1 101 ? -7.248 4.273 19.972 1.00 87.06 101 GLY A C 1
ATOM 829 O O . GLY A 1 101 ? -7.017 5.453 20.221 1.00 87.06 101 GLY A O 1
ATOM 830 N N . SER A 1 102 ? -6.533 3.598 19.064 1.00 81.50 102 SER A N 1
ATOM 831 C CA . SER A 1 102 ? -5.610 4.245 18.120 1.00 81.50 102 SER A CA 1
ATOM 832 C C . SER A 1 102 ? -5.125 3.296 17.025 1.00 81.50 102 SER A C 1
ATOM 834 O O . SER A 1 102 ? -5.051 2.082 17.230 1.00 81.50 102 SER A O 1
ATOM 836 N N . THR A 1 103 ? -4.633 3.862 15.920 1.00 78.50 103 THR A N 1
ATOM 837 C CA . THR A 1 103 ? -3.855 3.155 14.876 1.00 78.50 103 THR A CA 1
ATOM 838 C C . THR A 1 103 ? -2.764 2.232 15.433 1.00 78.50 103 THR A C 1
ATOM 840 O O . THR A 1 103 ? -2.610 1.098 14.989 1.00 78.50 103 THR A O 1
ATOM 843 N N . GLY A 1 104 ? -2.038 2.654 16.474 1.00 83.88 104 GLY A N 1
ATOM 844 C CA . GLY A 1 104 ? -0.992 1.844 17.120 1.00 83.88 104 GLY A CA 1
ATOM 845 C C . GLY A 1 104 ? -1.496 0.701 18.020 1.00 83.88 104 GLY A C 1
ATOM 846 O O . GLY A 1 104 ? -0.691 -0.045 18.594 1.00 83.88 104 GLY A O 1
ATOM 847 N N . SER A 1 105 ? -2.810 0.571 18.207 1.00 87.69 105 SER A N 1
ATOM 848 C CA . SER A 1 105 ? -3.425 -0.457 19.055 1.00 87.69 105 SER A CA 1
ATOM 849 C C . SER A 1 105 ? -4.059 -1.591 18.254 1.00 87.69 105 SER A C 1
ATOM 851 O O . SER A 1 105 ? -4.138 -2.694 18.786 1.00 87.69 105 SER A O 1
ATOM 853 N N . VAL A 1 106 ? -4.397 -1.366 16.977 1.00 91.81 106 VAL A N 1
ATOM 854 C CA . VAL A 1 106 ? -5.147 -2.295 16.110 1.00 91.81 106 VAL A CA 1
ATOM 855 C C . VAL A 1 106 ? -4.653 -3.743 16.210 1.00 91.81 106 VAL A C 1
ATOM 857 O O . VAL A 1 106 ? -5.412 -4.634 16.578 1.00 91.81 106 VAL A O 1
ATOM 860 N N . LYS A 1 107 ? -3.352 -3.986 16.007 1.00 91.06 107 LYS A N 1
ATOM 861 C CA . LYS A 1 107 ? -2.765 -5.345 16.029 1.00 91.06 107 LYS A CA 1
ATOM 862 C C . LYS A 1 107 ? -2.706 -6.003 17.413 1.00 91.06 107 LYS A C 1
ATOM 864 O O . LYS A 1 107 ? -2.479 -7.204 17.507 1.00 91.06 107 LYS A O 1
ATOM 869 N N . ARG A 1 108 ? -2.823 -5.223 18.490 1.00 90.94 108 ARG A N 1
ATOM 870 C CA . ARG A 1 108 ? -2.766 -5.710 19.881 1.00 90.94 108 ARG A CA 1
ATOM 871 C C . ARG A 1 108 ? -4.155 -5.893 20.489 1.00 90.94 108 ARG A C 1
ATOM 873 O O . ARG A 1 108 ? -4.244 -6.422 21.596 1.00 90.94 108 ARG A O 1
ATOM 880 N N . THR A 1 109 ? -5.199 -5.428 19.810 1.00 94.44 109 THR A N 1
ATOM 881 C CA . THR A 1 109 ? -6.585 -5.485 20.269 1.00 94.44 109 THR A CA 1
ATOM 882 C C . THR A 1 109 ? -7.202 -6.860 20.025 1.00 94.44 109 THR A C 1
ATOM 884 O O . THR A 1 109 ? -6.909 -7.523 19.033 1.00 94.44 109 THR A O 1
ATOM 887 N N . ASP A 1 110 ? -8.046 -7.290 20.958 1.00 94.19 110 ASP A N 1
ATOM 888 C CA . ASP A 1 110 ? -8.871 -8.486 20.840 1.00 94.19 110 ASP A CA 1
ATOM 889 C C . ASP A 1 110 ? -10.141 -8.188 20.037 1.00 94.19 110 ASP A C 1
ATOM 891 O O . ASP A 1 110 ? -11.104 -7.615 20.549 1.00 94.19 110 ASP A O 1
ATOM 895 N N . TRP A 1 111 ? -10.148 -8.602 18.773 1.00 94.88 111 TRP A N 1
ATOM 896 C CA . TRP A 1 111 ? -11.282 -8.425 17.864 1.00 94.88 111 TRP A CA 1
ATOM 897 C C . TRP A 1 111 ? -12.259 -9.610 17.880 1.00 94.88 111 TRP A C 1
ATOM 899 O O . TRP A 1 111 ? -13.273 -9.586 17.187 1.00 94.88 111 TRP A O 1
ATOM 909 N N . SER A 1 112 ? -11.980 -10.663 18.661 1.00 93.00 112 SER A N 1
ATOM 910 C CA . SER A 1 112 ? -12.721 -11.932 18.589 1.00 93.00 112 SER A CA 1
ATOM 911 C C . SER A 1 112 ? -14.206 -11.818 18.960 1.00 93.00 112 SER A C 1
ATOM 913 O O . SER A 1 112 ? -15.013 -12.621 18.490 1.00 93.00 112 SER A O 1
ATOM 915 N N . HIS A 1 113 ? -14.574 -10.791 19.730 1.00 92.88 113 HIS A N 1
ATOM 916 C CA . HIS A 1 113 ? -15.949 -10.485 20.140 1.00 92.88 113 HIS A CA 1
ATOM 917 C C . HIS A 1 113 ? -16.840 -9.982 18.990 1.00 92.88 113 HIS A C 1
ATOM 919 O O . HIS A 1 113 ? -18.053 -9.902 19.149 1.00 92.88 113 HIS A O 1
ATOM 925 N N . LEU A 1 114 ? -16.258 -9.673 17.825 1.00 94.81 114 LEU A N 1
ATOM 926 C CA . LEU A 1 114 ? -16.981 -9.236 16.626 1.00 94.81 114 LEU A CA 1
ATOM 927 C C . LEU A 1 114 ? -17.322 -10.385 15.664 1.00 94.81 114 LEU A C 1
ATOM 929 O O . LEU A 1 114 ? -17.850 -10.150 14.578 1.00 94.81 114 LEU A O 1
ATOM 933 N N . ARG A 1 115 ? -17.013 -11.636 16.025 1.00 92.31 115 ARG A N 1
ATOM 934 C CA . ARG A 1 115 ? -17.265 -12.798 15.163 1.00 92.31 115 ARG A CA 1
ATOM 935 C C . ARG A 1 115 ? -18.745 -12.908 14.795 1.00 92.31 115 ARG A C 1
ATOM 937 O O . ARG A 1 115 ? -19.601 -12.953 15.672 1.00 92.31 115 ARG A O 1
ATOM 944 N N . GLY A 1 116 ? -19.015 -12.991 13.491 1.00 88.38 116 GLY A N 1
ATOM 945 C CA . GLY A 1 116 ? -20.365 -13.111 12.931 1.00 88.38 116 GLY A CA 1
ATOM 946 C C . GLY A 1 116 ? -21.215 -11.839 12.999 1.00 88.38 116 GLY A C 1
ATOM 947 O O . GLY A 1 116 ? -22.376 -11.875 12.598 1.00 88.38 116 GLY A O 1
ATOM 948 N N . ARG A 1 117 ? -20.664 -10.724 13.495 1.00 94.12 117 ARG A N 1
ATOM 949 C CA . ARG A 1 117 ? -21.353 -9.430 13.522 1.00 94.12 117 ARG A CA 1
ATOM 950 C C . ARG A 1 117 ? -21.266 -8.752 12.158 1.00 94.12 117 ARG A C 1
ATOM 952 O O . ARG A 1 117 ? -20.324 -8.981 11.397 1.00 94.12 117 ARG A O 1
ATOM 959 N N . GLU A 1 118 ? -22.255 -7.911 11.885 1.00 94.69 118 GLU A N 1
ATOM 960 C CA . GLU A 1 118 ? -22.209 -6.932 10.802 1.00 94.69 118 GLU A CA 1
ATOM 961 C C . GLU A 1 118 ? -21.460 -5.692 11.288 1.00 94.69 118 GLU A C 1
ATOM 963 O O . GLU A 1 118 ? -21.742 -5.191 12.380 1.00 94.69 118 GLU A O 1
ATOM 968 N N . LEU A 1 119 ? -20.459 -5.258 10.524 1.00 95.44 119 LEU A N 1
ATOM 969 C CA . LEU A 1 119 ? -19.494 -4.247 10.945 1.00 95.44 119 LEU A CA 1
ATOM 970 C C . LEU A 1 119 ? -19.486 -3.070 9.975 1.00 95.44 119 LEU A C 1
ATOM 972 O O . LEU A 1 119 ? -19.256 -3.262 8.781 1.00 95.44 119 LEU A O 1
ATOM 976 N N . TYR A 1 120 ? -19.649 -1.860 10.506 1.00 96.06 120 TYR A N 1
ATOM 977 C CA . TYR A 1 120 ? -19.543 -0.609 9.755 1.00 96.06 120 TYR A CA 1
ATOM 978 C C . TYR A 1 120 ? -18.311 0.158 10.214 1.00 96.06 120 TYR A C 1
ATOM 980 O O . TYR A 1 120 ? -18.204 0.537 11.375 1.00 96.06 120 TYR A O 1
ATOM 988 N N . ILE A 1 121 ? -17.351 0.388 9.328 1.00 95.50 121 ILE A N 1
ATOM 989 C CA . ILE A 1 121 ? -16.119 1.102 9.675 1.00 95.50 121 ILE A CA 1
ATOM 990 C C . ILE A 1 121 ? -16.212 2.524 9.138 1.00 95.50 121 ILE A C 1
ATOM 992 O O . ILE A 1 121 ? -16.454 2.729 7.951 1.00 95.50 121 ILE A O 1
ATOM 996 N N . TRP A 1 122 ? -15.983 3.508 10.000 1.00 95.50 122 TRP A N 1
ATOM 997 C CA . TRP A 1 122 ? -15.961 4.916 9.620 1.00 95.50 122 TRP A CA 1
ATOM 998 C C . TRP A 1 122 ? -14.556 5.489 9.863 1.00 95.50 122 TRP A C 1
ATOM 1000 O O . TRP A 1 122 ? -14.181 5.706 11.019 1.00 95.50 122 TRP A O 1
ATOM 1010 N N . PRO A 1 123 ? -13.754 5.697 8.801 1.00 93.06 123 PRO A N 1
ATOM 1011 C CA . PRO A 1 123 ? -12.428 6.299 8.914 1.00 93.06 123 PRO A CA 1
ATOM 1012 C C . PRO A 1 123 ? -12.503 7.816 9.123 1.00 93.06 123 PRO A C 1
ATOM 1014 O O . PRO A 1 123 ? -13.376 8.479 8.569 1.00 93.06 123 PRO A O 1
ATOM 1017 N N . ASP A 1 124 ? -11.540 8.386 9.843 1.00 93.12 124 ASP A N 1
ATOM 1018 C CA . ASP A 1 124 ? -11.295 9.832 9.790 1.00 93.12 124 ASP A CA 1
ATOM 1019 C C . ASP A 1 124 ? -10.887 10.217 8.349 1.00 93.12 124 ASP A C 1
ATOM 1021 O O . ASP A 1 124 ? -10.222 9.433 7.659 1.00 93.12 124 ASP A O 1
ATOM 1025 N N . ASN A 1 125 ? -11.280 11.404 7.870 1.00 91.62 125 ASN A N 1
ATOM 1026 C CA . ASN A 1 125 ? -11.035 11.843 6.490 1.00 91.62 125 ASN A CA 1
ATOM 1027 C C . ASN A 1 125 ? -9.593 12.345 6.282 1.00 91.62 125 ASN A C 1
ATOM 1029 O O . ASN A 1 125 ? -9.343 13.503 5.935 1.00 91.62 125 ASN A O 1
ATOM 1033 N N . ASP A 1 126 ? -8.621 11.478 6.550 1.00 87.81 126 ASP A N 1
ATOM 1034 C CA . ASP A 1 126 ? -7.205 11.713 6.309 1.00 87.81 126 ASP A CA 1
ATOM 1035 C C . ASP A 1 126 ? -6.427 10.400 6.085 1.00 87.81 126 ASP A C 1
ATOM 1037 O O . ASP A 1 126 ? -6.931 9.285 6.235 1.00 87.81 126 ASP A O 1
ATOM 1041 N N . ALA A 1 127 ? -5.149 10.521 5.716 1.00 86.31 127 ALA A N 1
ATOM 1042 C CA . ALA A 1 127 ? -4.300 9.365 5.430 1.00 86.31 127 ALA A CA 1
ATOM 1043 C C . ALA A 1 127 ? -4.102 8.413 6.630 1.00 86.31 127 ALA A C 1
ATOM 1045 O O . ALA A 1 127 ? -3.807 7.233 6.423 1.00 86.31 127 ALA A O 1
ATOM 1046 N N . ALA A 1 128 ? -4.206 8.899 7.872 1.00 87.75 128 ALA A N 1
ATOM 1047 C CA . ALA A 1 128 ? -4.091 8.062 9.063 1.00 87.75 128 ALA A CA 1
ATOM 1048 C C . ALA A 1 128 ? -5.387 7.276 9.312 1.00 87.75 128 ALA A C 1
ATOM 1050 O O . ALA A 1 128 ? -5.297 6.070 9.550 1.00 87.75 128 ALA A O 1
ATOM 1051 N N . GLY A 1 129 ? -6.549 7.911 9.144 1.00 88.81 129 GLY A N 1
ATOM 1052 C CA . GLY A 1 129 ? -7.865 7.280 9.240 1.00 88.81 129 GLY A CA 1
ATOM 1053 C C . GLY A 1 129 ? -8.086 6.203 8.176 1.00 88.81 129 GLY A C 1
ATOM 1054 O O . GLY A 1 129 ? -8.512 5.089 8.492 1.00 88.81 129 GLY A O 1
ATOM 1055 N N . PHE A 1 130 ? -7.688 6.453 6.923 1.00 89.31 130 PHE A N 1
ATOM 1056 C CA . PHE A 1 130 ? -7.741 5.425 5.870 1.00 89.31 130 PHE A CA 1
ATOM 1057 C C . PHE A 1 130 ? -6.837 4.228 6.175 1.00 89.31 130 PHE A C 1
ATOM 1059 O O . PHE A 1 130 ? -7.218 3.071 5.968 1.00 89.31 130 PHE A O 1
ATOM 1066 N N . LYS A 1 131 ? -5.643 4.486 6.720 1.00 88.69 131 LYS A N 1
ATOM 1067 C CA . LYS A 1 131 ? -4.750 3.418 7.170 1.00 88.69 131 LYS A CA 1
ATOM 1068 C C . LYS A 1 131 ? -5.346 2.647 8.353 1.00 88.69 131 LYS A C 1
ATOM 1070 O O . LYS A 1 131 ? -5.251 1.424 8.362 1.00 88.69 131 LYS A O 1
ATOM 1075 N N . TYR A 1 132 ? -5.965 3.332 9.318 1.00 91.69 132 TYR A N 1
ATOM 1076 C CA . TYR A 1 132 ? -6.665 2.696 10.437 1.00 91.69 132 TYR A CA 1
ATOM 1077 C C . TYR A 1 132 ? -7.717 1.707 9.935 1.00 91.69 132 TYR A C 1
ATOM 1079 O O . TYR A 1 132 ? -7.681 0.537 10.314 1.00 91.69 132 TYR A O 1
ATOM 1087 N N . ALA A 1 133 ? -8.610 2.159 9.048 1.00 91.62 133 ALA A N 1
ATOM 1088 C CA . ALA A 1 133 ? -9.642 1.307 8.468 1.00 91.62 133 ALA A CA 1
ATOM 1089 C C . ALA A 1 133 ? -9.032 0.107 7.735 1.00 91.62 133 ALA A C 1
ATOM 1091 O O . ALA A 1 133 ? -9.463 -1.019 7.957 1.00 91.62 133 ALA A O 1
ATOM 1092 N N . THR A 1 134 ? -7.976 0.322 6.947 1.00 89.56 134 THR A N 1
ATOM 1093 C CA . THR A 1 134 ? -7.269 -0.754 6.233 1.00 89.56 134 THR A CA 1
ATOM 1094 C C . THR A 1 134 ? -6.711 -1.815 7.190 1.00 89.56 134 THR A C 1
ATOM 1096 O O . THR A 1 134 ? -7.021 -2.997 7.042 1.00 89.56 134 THR A O 1
ATOM 1099 N N . ASP A 1 135 ? -5.950 -1.397 8.209 1.00 91.19 135 ASP A N 1
ATOM 1100 C CA . ASP A 1 135 ? -5.350 -2.298 9.204 1.00 91.19 135 ASP A CA 1
ATOM 1101 C C . ASP A 1 135 ? -6.432 -3.079 9.986 1.00 91.19 135 ASP A C 1
ATOM 1103 O O . ASP A 1 135 ? -6.237 -4.244 10.342 1.00 91.19 135 ASP A O 1
ATOM 1107 N N . VAL A 1 136 ? -7.577 -2.446 10.267 1.00 93.19 136 VAL A N 1
ATOM 1108 C CA . VAL A 1 136 ? -8.720 -3.075 10.944 1.00 93.19 136 VAL A CA 1
ATOM 1109 C C . VAL A 1 136 ? -9.391 -4.111 10.039 1.00 93.19 136 VAL A C 1
ATOM 1111 O O . VAL A 1 136 ? -9.622 -5.238 10.478 1.00 93.19 136 VAL A O 1
ATOM 1114 N N . ILE A 1 137 ? -9.654 -3.780 8.772 1.00 91.06 137 ILE A N 1
ATOM 1115 C CA . ILE A 1 137 ? -10.295 -4.700 7.823 1.00 91.06 137 ILE A CA 1
ATOM 1116 C C . ILE A 1 137 ? -9.444 -5.954 7.607 1.00 91.06 137 ILE A C 1
ATOM 1118 O O . ILE A 1 137 ? -9.985 -7.058 7.617 1.00 91.06 137 ILE A O 1
ATOM 1122 N N . GLU A 1 138 ? -8.122 -5.818 7.459 1.00 89.81 138 GLU A N 1
ATOM 1123 C CA . GLU A 1 138 ? -7.223 -6.970 7.297 1.00 89.81 138 GLU A CA 1
ATOM 1124 C C . GLU A 1 138 ? -7.367 -7.995 8.430 1.00 89.81 138 GLU A C 1
ATOM 1126 O O . GLU A 1 138 ? -7.372 -9.200 8.181 1.00 89.81 138 GLU A O 1
ATOM 1131 N N . ILE A 1 139 ? -7.528 -7.530 9.672 1.00 90.69 139 ILE A N 1
ATOM 1132 C CA . ILE A 1 139 ? -7.746 -8.409 10.826 1.00 90.69 139 ILE A CA 1
ATOM 1133 C C . ILE A 1 139 ? -9.156 -9.009 10.794 1.00 90.69 139 ILE A C 1
ATOM 1135 O O . ILE A 1 139 ? -9.334 -10.205 11.042 1.00 90.69 139 ILE A O 1
ATOM 1139 N N . LEU A 1 140 ? -10.164 -8.188 10.496 1.00 92.00 140 LEU A N 1
ATOM 1140 C CA . LEU A 1 140 ? -11.569 -8.587 10.557 1.00 92.00 140 LEU A CA 1
ATOM 1141 C C . LEU A 1 140 ? -11.980 -9.552 9.441 1.00 92.00 140 LEU A C 1
ATOM 1143 O O . LEU A 1 140 ? -12.884 -10.351 9.673 1.00 92.00 140 LEU A O 1
ATOM 1147 N N . LYS A 1 141 ? -11.273 -9.577 8.301 1.00 86.75 141 LYS A N 1
ATOM 1148 C CA . LYS A 1 141 ? -11.451 -10.587 7.237 1.00 86.75 141 LYS A CA 1
ATOM 1149 C C . LYS A 1 141 ? -11.350 -12.028 7.759 1.00 86.75 141 LYS A C 1
ATOM 1151 O O . LYS A 1 141 ? -11.987 -12.926 7.222 1.00 86.75 141 LYS A O 1
ATOM 1156 N N . GLY A 1 142 ? -10.579 -12.264 8.826 1.00 85.25 142 GLY A N 1
ATOM 1157 C CA . GLY A 1 142 ? -10.488 -13.572 9.490 1.00 85.25 142 GLY A CA 1
ATOM 1158 C C . GLY A 1 142 ? -11.591 -13.857 10.524 1.00 85.25 142 GLY A C 1
ATOM 1159 O O . GLY A 1 142 ? -11.563 -14.902 11.178 1.00 85.25 142 GLY A O 1
ATOM 1160 N N . ILE A 1 143 ? -12.520 -12.922 10.735 1.00 88.69 143 ILE A N 1
ATOM 1161 C CA . ILE A 1 143 ? -13.506 -12.923 11.827 1.00 88.69 143 ILE A CA 1
ATOM 1162 C C . ILE A 1 143 ? -14.943 -12.888 11.290 1.00 88.69 143 ILE A C 1
ATOM 1164 O O . ILE A 1 143 ? -15.795 -13.602 11.824 1.00 88.69 143 ILE A O 1
ATOM 1168 N N . THR A 1 144 ? -15.211 -12.079 10.264 1.00 88.81 144 THR A N 1
ATOM 1169 C CA . THR A 1 144 ? -16.516 -11.939 9.601 1.00 88.81 144 THR A CA 1
ATOM 1170 C C . THR A 1 144 ? -16.326 -11.442 8.164 1.00 88.81 144 THR A C 1
ATOM 1172 O O . THR A 1 144 ? -15.357 -10.747 7.866 1.00 88.81 144 THR A O 1
ATOM 1175 N N . ASP A 1 145 ? -17.248 -11.794 7.276 1.00 86.75 145 ASP A N 1
ATOM 1176 C CA . ASP A 1 145 ? -17.335 -11.320 5.889 1.00 86.75 145 ASP A CA 1
ATOM 1177 C C . ASP A 1 145 ? -18.294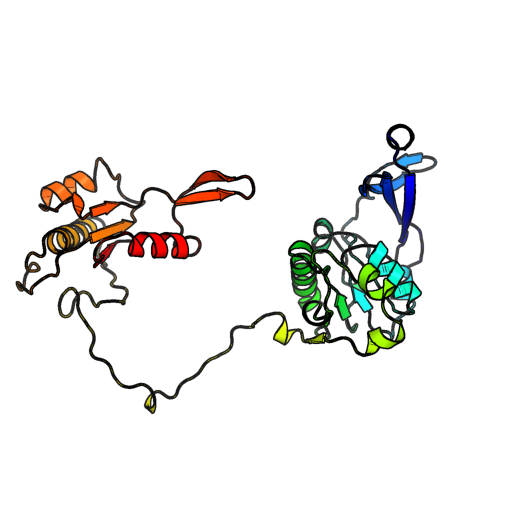 -10.123 5.727 1.00 86.75 145 ASP A C 1
ATOM 1179 O O . ASP A 1 145 ? -18.267 -9.432 4.710 1.00 86.75 145 ASP A O 1
ATOM 1183 N N . ARG A 1 146 ? -19.102 -9.828 6.752 1.00 90.94 146 ARG A N 1
ATOM 1184 C CA . ARG A 1 146 ? -20.111 -8.756 6.764 1.00 90.94 146 ARG A CA 1
ATOM 1185 C C . ARG A 1 146 ? -19.509 -7.413 7.178 1.00 90.94 146 ARG A C 1
ATOM 1187 O O . ARG A 1 146 ? -19.810 -6.901 8.256 1.00 90.94 146 ARG A O 1
ATOM 1194 N N . ILE A 1 147 ? -18.622 -6.873 6.346 1.00 92.25 147 ILE A N 1
ATOM 1195 C CA . ILE A 1 147 ? -17.926 -5.603 6.594 1.00 92.25 147 ILE A CA 1
ATOM 1196 C C . ILE A 1 147 ? -18.299 -4.588 5.513 1.00 92.25 147 ILE A C 1
ATOM 1198 O O . ILE A 1 147 ? -18.121 -4.851 4.323 1.00 92.25 147 ILE A O 1
ATOM 1202 N N . GLN A 1 148 ? -18.747 -3.411 5.941 1.00 93.00 148 GLN A N 1
ATOM 1203 C CA . GLN A 1 148 ? -18.948 -2.243 5.088 1.00 93.00 148 GLN A CA 1
ATOM 1204 C C . GLN A 1 148 ? -18.159 -1.058 5.641 1.00 93.00 148 GLN A C 1
ATOM 1206 O O . GLN A 1 148 ? -17.905 -0.961 6.845 1.00 93.00 148 GLN A O 1
ATOM 1211 N N . VAL A 1 149 ? -17.743 -0.152 4.762 1.00 92.75 149 VAL A N 1
ATOM 1212 C CA . VAL A 1 149 ? -16.989 1.046 5.153 1.00 92.75 149 VAL A CA 1
ATOM 1213 C C . VAL A 1 149 ? -17.694 2.273 4.620 1.00 92.75 149 VAL A C 1
ATOM 1215 O O . VAL A 1 149 ? -18.086 2.314 3.456 1.00 92.75 149 VAL A O 1
ATOM 1218 N N . ILE A 1 150 ? -17.830 3.282 5.470 1.00 93.75 150 ILE A N 1
ATOM 1219 C CA . ILE A 1 150 ? -18.443 4.551 5.098 1.00 93.75 150 ILE A CA 1
ATOM 1220 C C . ILE A 1 150 ? -17.552 5.267 4.080 1.00 93.75 150 ILE A C 1
ATOM 1222 O O . ILE A 1 150 ? -16.361 5.484 4.320 1.00 93.75 150 ILE A O 1
ATOM 1226 N N . ASP A 1 151 ? -18.129 5.650 2.942 1.00 90.12 151 ASP A N 1
ATOM 1227 C CA . ASP A 1 151 ? -17.431 6.395 1.902 1.00 90.12 151 ASP A CA 1
ATOM 1228 C C . ASP A 1 151 ? -17.368 7.883 2.249 1.00 90.12 151 ASP A C 1
ATOM 1230 O O . ASP A 1 151 ? -18.140 8.706 1.754 1.00 90.12 151 ASP A O 1
ATOM 1234 N N . VAL A 1 152 ? -16.420 8.238 3.114 1.00 89.31 152 VAL A N 1
ATOM 1235 C CA . VAL A 1 152 ? -16.240 9.616 3.597 1.00 89.31 152 VAL A CA 1
ATOM 1236 C C . VAL A 1 152 ? -15.983 10.635 2.482 1.00 89.31 152 VAL A C 1
ATOM 1238 O O . VAL A 1 152 ? -16.295 11.812 2.656 1.00 89.31 152 VAL A O 1
ATOM 1241 N N . ALA A 1 153 ? -15.504 10.200 1.309 1.00 84.44 153 ALA A N 1
ATOM 1242 C CA . ALA A 1 153 ? -15.316 11.067 0.145 1.00 84.44 153 ALA A CA 1
ATOM 1243 C C . ALA A 1 153 ? -16.643 11.608 -0.419 1.00 84.44 153 ALA A C 1
ATOM 1245 O O . ALA A 1 153 ? -16.664 12.679 -1.025 1.00 84.44 153 ALA A O 1
ATOM 1246 N N . GLN A 1 154 ? -17.754 10.899 -0.198 1.00 86.75 154 GLN A N 1
ATOM 1247 C CA . GLN A 1 154 ? -19.092 11.324 -0.615 1.00 86.75 154 GLN A CA 1
ATOM 1248 C C . GLN A 1 154 ? -19.814 12.176 0.441 1.00 86.75 154 GLN A C 1
ATOM 1250 O O . GLN A 1 154 ? -20.894 12.691 0.170 1.00 86.75 154 GLN A O 1
ATOM 1255 N N . LEU A 1 155 ? -19.227 12.358 1.629 1.00 87.00 155 LEU A N 1
ATOM 1256 C CA . LEU A 1 155 ? -19.846 13.094 2.737 1.00 87.00 155 LEU A CA 1
ATOM 1257 C C . LEU A 1 155 ? -19.515 14.592 2.755 1.00 87.00 155 LEU A C 1
ATOM 1259 O O . LEU A 1 155 ? -19.992 15.307 3.632 1.00 87.00 155 LEU A O 1
ATOM 1263 N N . GLY A 1 156 ? -18.691 15.072 1.817 1.00 84.94 156 GLY A N 1
ATOM 1264 C CA . GLY A 1 156 ? -18.294 16.483 1.751 1.00 84.94 156 GLY A CA 1
ATOM 1265 C C . GLY A 1 156 ? -17.450 16.952 2.942 1.00 84.94 156 GLY A C 1
ATOM 1266 O O . GLY A 1 156 ? -17.422 18.146 3.227 1.00 84.94 156 GLY A O 1
ATOM 1267 N N . LEU A 1 157 ? -16.783 16.024 3.635 1.00 86.62 157 LEU A N 1
ATOM 1268 C CA . LEU A 1 157 ? -15.916 16.313 4.775 1.00 86.62 157 LEU A CA 1
ATOM 1269 C C . LEU A 1 157 ? -14.619 17.004 4.333 1.00 86.62 157 LEU A C 1
ATOM 1271 O O . LEU A 1 157 ? -14.014 16.646 3.319 1.00 86.62 157 LEU A O 1
ATOM 1275 N N . SER A 1 158 ? -14.155 17.961 5.132 1.00 87.38 158 SER A N 1
ATOM 1276 C CA . SER A 1 158 ? -12.823 18.561 5.004 1.00 87.38 158 SER A CA 1
ATOM 1277 C C . SER A 1 158 ? -11.734 17.589 5.479 1.00 87.38 158 SER A C 1
ATOM 1279 O O . SER A 1 158 ? -12.008 16.580 6.133 1.00 87.38 158 SER A O 1
ATOM 1281 N N . GLU A 1 159 ? -10.470 17.880 5.160 1.00 86.75 159 GLU A N 1
ATOM 1282 C CA . GLU A 1 159 ? -9.337 17.069 5.625 1.00 86.75 159 GLU A CA 1
ATOM 1283 C C . GLU A 1 159 ? -9.307 17.006 7.165 1.00 86.75 159 GLU A C 1
ATOM 1285 O O . GLU A 1 159 ? -9.393 18.042 7.830 1.00 86.75 159 GLU A O 1
ATOM 1290 N N . LYS A 1 160 ? -9.120 15.800 7.720 1.00 85.19 160 LYS A N 1
ATOM 1291 C CA . LYS A 1 160 ? -9.107 15.483 9.167 1.00 85.19 160 LYS A CA 1
ATOM 1292 C C . LYS A 1 160 ? -10.453 15.578 9.883 1.00 85.19 160 LYS A C 1
ATOM 1294 O O . LYS A 1 160 ? -10.480 15.433 11.105 1.00 85.19 160 LYS A O 1
ATOM 1299 N N . GLU A 1 161 ? -11.545 15.840 9.172 1.00 89.88 161 GLU A N 1
ATOM 1300 C CA . GLU A 1 161 ? -12.871 15.742 9.777 1.00 89.88 161 GLU A CA 1
ATOM 1301 C C . GLU A 1 161 ? -13.274 14.276 9.969 1.00 89.88 161 GLU A C 1
ATOM 1303 O O . GLU A 1 161 ? -12.904 13.391 9.194 1.00 89.88 161 GLU A O 1
ATOM 1308 N N . ASP A 1 162 ? -14.025 14.029 11.035 1.00 90.31 162 ASP A N 1
ATOM 1309 C CA . ASP A 1 162 ? -14.452 12.703 11.471 1.00 90.31 162 ASP A CA 1
ATOM 1310 C C . ASP A 1 162 ? -15.986 12.630 11.619 1.00 90.31 162 ASP A C 1
ATOM 1312 O O . ASP A 1 162 ? -16.722 13.582 11.341 1.00 90.31 162 ASP A O 1
ATOM 1316 N N . VAL A 1 163 ? -16.498 11.487 12.083 1.00 93.44 163 VAL A N 1
ATOM 1317 C CA . VAL A 1 163 ? -17.935 11.316 12.363 1.00 93.44 163 VAL A CA 1
ATOM 1318 C C . VAL A 1 163 ? -18.472 12.318 13.390 1.00 93.44 163 VAL A C 1
ATOM 1320 O O . VAL A 1 163 ? -19.638 12.703 13.320 1.00 93.44 163 VAL A O 1
ATOM 1323 N N . ALA A 1 164 ? -17.654 12.765 14.349 1.00 91.00 164 ALA A N 1
ATOM 1324 C CA . ALA A 1 164 ? -18.095 13.749 15.328 1.00 91.00 164 ALA A CA 1
ATOM 1325 C C . ALA A 1 164 ? -18.316 15.110 14.660 1.00 91.00 164 ALA A C 1
ATOM 1327 O O . ALA A 1 164 ? -19.302 15.760 14.984 1.00 91.00 164 ALA A O 1
ATOM 1328 N N . ASN A 1 165 ? -17.451 15.508 13.719 1.00 92.19 165 ASN A N 1
ATOM 1329 C CA . ASN A 1 165 ? -17.672 16.702 12.900 1.00 92.19 165 ASN A CA 1
ATOM 1330 C C . ASN A 1 165 ? -18.906 16.558 12.007 1.00 92.19 165 ASN A C 1
ATOM 1332 O O . ASN A 1 165 ? -19.714 17.478 11.924 1.00 92.19 165 ASN A O 1
ATOM 1336 N N . TRP A 1 166 ? -19.093 15.395 11.382 1.00 92.25 166 TRP A N 1
ATOM 1337 C CA . TRP A 1 166 ? -20.257 15.159 10.532 1.00 92.25 166 TRP A CA 1
ATOM 1338 C C . TRP A 1 166 ? -21.577 15.305 11.312 1.00 92.25 166 TRP A C 1
ATOM 1340 O O . TRP A 1 166 ? -22.477 16.022 10.873 1.00 92.25 166 TRP A O 1
ATOM 1350 N N . LEU A 1 167 ? -21.658 14.716 12.512 1.00 91.56 167 LEU A N 1
ATOM 1351 C CA . LEU A 1 167 ? -22.826 14.778 13.403 1.00 91.56 167 LEU A CA 1
ATOM 1352 C C . LEU A 1 167 ? -23.098 16.169 14.008 1.00 91.56 167 LEU A C 1
ATOM 1354 O O . LEU A 1 167 ? -24.163 16.375 14.581 1.00 91.56 167 LEU A O 1
ATOM 1358 N N . GLU A 1 168 ? -22.179 17.135 13.902 1.00 89.69 168 GLU A N 1
ATOM 1359 C CA . GLU A 1 168 ? -22.461 18.530 14.288 1.00 89.69 168 GLU A CA 1
ATOM 1360 C C . GLU A 1 168 ? -23.402 19.223 13.287 1.00 89.69 168 GLU A C 1
ATOM 1362 O O . GLU A 1 168 ? -24.104 20.168 13.654 1.00 89.69 168 GLU A O 1
ATOM 1367 N N . CYS A 1 169 ? -23.446 18.732 12.045 1.00 86.81 169 CYS A N 1
ATOM 1368 C CA . CYS A 1 169 ? -24.213 19.315 10.942 1.00 86.81 169 CYS A CA 1
ATOM 1369 C C . CYS A 1 169 ? -25.382 18.435 10.464 1.00 86.81 169 CYS A C 1
ATOM 1371 O O . CYS A 1 169 ? -26.149 18.883 9.615 1.00 86.81 169 CYS A O 1
ATOM 1373 N N . HIS A 1 170 ? -25.517 17.216 10.990 1.00 86.94 170 HIS A N 1
ATOM 1374 C CA . HIS A 1 170 ? -26.420 16.177 10.483 1.00 86.94 170 HIS A CA 1
ATOM 1375 C C . HIS A 1 170 ? -27.229 15.519 11.602 1.00 86.94 170 HIS A C 1
ATOM 1377 O O . HIS A 1 170 ? -26.900 15.621 12.786 1.00 86.94 170 HIS A O 1
ATOM 1383 N N . THR A 1 171 ? -28.312 14.841 11.229 1.00 84.69 171 THR A N 1
ATOM 1384 C CA . THR A 1 171 ? -29.201 14.159 12.180 1.00 84.69 171 THR A CA 1
ATOM 1385 C C . THR A 1 171 ? -28.849 12.681 12.332 1.00 84.69 171 THR A C 1
ATOM 1387 O O . THR A 1 171 ? -28.221 12.074 11.468 1.00 84.69 171 THR A O 1
ATOM 1390 N N . HIS A 1 172 ? -29.262 12.071 13.447 1.00 85.50 172 HIS A N 1
ATOM 1391 C CA . HIS A 1 172 ? -28.982 10.654 13.706 1.00 85.50 172 HIS A CA 1
ATOM 1392 C C . HIS A 1 172 ? -29.661 9.711 12.697 1.00 85.50 172 HIS A C 1
ATOM 1394 O O . HIS A 1 172 ? -29.113 8.648 12.419 1.00 85.50 172 HIS A O 1
ATOM 1400 N N . ASP A 1 173 ? -30.807 10.103 12.131 1.00 83.62 173 ASP A N 1
ATOM 1401 C CA . ASP A 1 173 ? -31.560 9.289 11.164 1.00 83.62 173 ASP A CA 1
ATOM 1402 C C . ASP A 1 173 ? -30.827 9.171 9.816 1.00 83.62 173 ASP A C 1
ATOM 1404 O O . ASP A 1 173 ? -30.955 8.174 9.108 1.00 83.62 173 ASP A O 1
ATOM 1408 N N . GLU A 1 174 ? -29.996 10.157 9.470 1.00 87.12 174 GLU A N 1
ATOM 1409 C CA . GLU A 1 174 ? -29.220 10.149 8.225 1.00 87.12 174 GLU A CA 1
ATOM 1410 C C . GLU A 1 174 ? -28.113 9.079 8.233 1.00 87.12 174 GLU A C 1
ATOM 1412 O O . GLU A 1 174 ? -27.670 8.652 7.163 1.00 87.12 174 GLU A O 1
ATOM 1417 N N . LEU A 1 175 ? -27.722 8.576 9.416 1.00 88.50 175 LEU A N 1
ATOM 1418 C CA . LEU A 1 175 ? -26.742 7.492 9.570 1.00 88.50 175 LEU A CA 1
ATOM 1419 C C . LEU A 1 175 ? -27.157 6.204 8.845 1.00 88.50 175 LEU A C 1
ATOM 1421 O O . LEU A 1 175 ? -26.292 5.459 8.389 1.00 88.50 175 LEU A O 1
ATOM 1425 N N . ASP A 1 176 ? -28.461 5.952 8.718 1.00 85.75 176 ASP A N 1
ATOM 1426 C CA . ASP A 1 176 ? -28.996 4.744 8.075 1.00 85.75 176 ASP A CA 1
ATOM 1427 C C . ASP A 1 176 ? -28.965 4.820 6.539 1.00 85.75 176 ASP A C 1
ATOM 1429 O O . ASP A 1 176 ? -29.238 3.837 5.853 1.00 85.75 176 ASP A O 1
ATOM 1433 N N . SER A 1 177 ? -28.606 5.985 5.992 1.00 88.25 177 SER A N 1
ATOM 1434 C CA . SER A 1 177 ? -28.568 6.265 4.551 1.00 88.25 177 SER A CA 1
ATOM 1435 C C . SER A 1 177 ? -27.180 6.648 4.035 1.00 88.25 177 SER A C 1
ATOM 1437 O O . SER A 1 177 ? -27.051 7.155 2.920 1.00 88.25 177 SER A O 1
ATOM 1439 N N . LEU A 1 178 ? -26.133 6.426 4.836 1.00 91.38 178 LEU A N 1
ATOM 1440 C CA . LEU A 1 178 ? -24.774 6.790 4.452 1.00 91.38 178 LEU A CA 1
ATOM 1441 C C . LEU A 1 178 ? -24.306 6.011 3.215 1.00 91.38 178 LEU A C 1
ATOM 1443 O O . LEU A 1 178 ? -24.596 4.819 3.083 1.00 91.38 178 LEU A O 1
ATOM 1447 N N . PRO A 1 179 ? -23.514 6.645 2.335 1.00 90.69 179 PRO A N 1
ATOM 1448 C CA . PRO A 1 179 ? -22.838 5.943 1.261 1.00 90.69 179 PRO A CA 1
ATOM 1449 C C . PRO A 1 179 ? -21.847 4.952 1.876 1.00 90.69 179 PRO A C 1
ATOM 1451 O O . PRO A 1 179 ? -20.923 5.336 2.597 1.00 90.69 179 PRO A O 1
ATOM 1454 N N . MET A 1 180 ? -22.044 3.667 1.597 1.00 90.00 180 MET A N 1
ATOM 1455 C CA . MET A 1 180 ? -21.172 2.598 2.068 1.00 90.00 180 MET A CA 1
ATOM 1456 C C . MET A 1 180 ? -20.547 1.873 0.886 1.00 90.00 180 MET A C 1
ATOM 1458 O O . MET A 1 180 ? -21.204 1.601 -0.117 1.00 90.00 180 MET A O 1
ATOM 1462 N N . LYS A 1 181 ? -19.271 1.536 1.031 1.00 86.31 181 LYS A N 1
ATOM 1463 C CA . LYS A 1 181 ? -18.551 0.631 0.145 1.00 86.31 181 LYS A CA 1
ATOM 1464 C C . LYS A 1 181 ? -18.571 -0.763 0.749 1.00 86.31 181 LYS A C 1
ATOM 1466 O O . LYS A 1 181 ? -18.348 -0.926 1.955 1.00 86.31 181 LYS A O 1
ATOM 1471 N N . ASN A 1 182 ? -18.820 -1.764 -0.087 1.00 74.31 182 ASN A N 1
ATOM 1472 C CA . ASN A 1 182 ? -18.681 -3.151 0.334 1.00 74.31 182 ASN A CA 1
ATOM 1473 C C . ASN A 1 182 ? -17.197 -3.512 0.440 1.00 74.31 182 ASN A C 1
ATOM 1475 O O . ASN A 1 182 ? -16.345 -2.846 -0.150 1.00 74.31 182 ASN A O 1
ATOM 1479 N N . ASN A 1 183 ? -16.888 -4.590 1.166 1.00 62.69 183 ASN A N 1
ATOM 1480 C CA . ASN A 1 183 ? -15.530 -5.138 1.275 1.00 62.69 183 ASN A CA 1
ATOM 1481 C C . ASN A 1 183 ? -14.823 -5.258 -0.095 1.00 62.69 183 ASN A C 1
ATOM 1483 O O . ASN A 1 183 ? -13.632 -4.968 -0.188 1.00 62.69 183 ASN A O 1
ATOM 1487 N N . ASP A 1 184 ? -15.570 -5.603 -1.149 1.00 57.56 184 ASP A N 1
ATOM 1488 C CA . ASP A 1 184 ? -15.062 -5.774 -2.517 1.00 57.56 184 ASP A CA 1
ATOM 1489 C C . ASP A 1 184 ? -14.701 -4.455 -3.228 1.00 57.56 184 ASP A C 1
ATOM 1491 O O . ASP A 1 184 ? -13.867 -4.464 -4.126 1.00 57.56 184 ASP A O 1
ATOM 1495 N N . ASP A 1 185 ? -15.276 -3.315 -2.824 1.00 57.66 185 ASP A N 1
ATOM 1496 C CA . ASP A 1 185 ? -15.023 -2.003 -3.450 1.00 57.66 185 ASP A CA 1
ATOM 1497 C C . ASP A 1 185 ? -13.852 -1.245 -2.796 1.00 57.66 185 ASP A C 1
ATOM 1499 O O . ASP A 1 185 ? -13.302 -0.298 -3.358 1.00 57.66 185 ASP A O 1
ATOM 1503 N N . LEU A 1 186 ? -13.493 -1.613 -1.563 1.00 53.47 186 LEU A N 1
ATOM 1504 C CA . LEU A 1 186 ? -12.485 -0.917 -0.742 1.00 53.47 186 LEU A CA 1
ATOM 1505 C C . LEU A 1 186 ? -11.062 -1.361 -1.031 1.00 53.47 186 LEU A C 1
ATOM 1507 O O . LEU A 1 186 ? -10.098 -0.647 -0.757 1.00 53.47 186 LEU A O 1
ATOM 1511 N N . PHE A 1 187 ? -10.952 -2.554 -1.585 1.00 48.75 187 PHE A N 1
ATOM 1512 C CA . PHE A 1 187 ? -9.745 -3.085 -2.158 1.00 48.75 187 PHE A CA 1
ATOM 1513 C C . PHE A 1 187 ? -10.134 -3.354 -3.593 1.00 48.75 187 PHE A C 1
ATOM 1515 O O . PHE A 1 187 ? -11.007 -4.183 -3.816 1.00 48.75 187 PHE A O 1
ATOM 1522 N N . HIS A 1 188 ? -9.501 -2.697 -4.561 1.00 48.28 188 HIS A N 1
ATOM 1523 C CA . HIS A 1 188 ? -9.414 -3.292 -5.887 1.00 48.28 188 HIS A CA 1
ATOM 1524 C C . HIS A 1 188 ? -8.708 -4.642 -5.703 1.00 48.28 188 HIS A C 1
ATOM 1526 O O . HIS A 1 188 ? -7.483 -4.721 -5.742 1.00 48.28 188 HIS A O 1
ATOM 1532 N N . GLY A 1 189 ? -9.471 -5.686 -5.368 1.00 42.88 189 GLY A N 1
ATOM 1533 C CA . GLY A 1 189 ? -9.038 -7.056 -5.536 1.00 42.88 189 GLY A CA 1
ATOM 1534 C C . GLY A 1 189 ? -8.683 -7.184 -7.003 1.00 42.88 189 GLY A C 1
ATOM 1535 O O . GLY A 1 189 ? -9.434 -6.694 -7.845 1.00 42.88 189 GLY A O 1
ATOM 1536 N N . ASP A 1 190 ? -7.507 -7.732 -7.285 1.00 48.72 190 ASP A N 1
ATOM 1537 C CA . ASP A 1 190 ? -6.982 -7.831 -8.641 1.00 48.72 190 ASP A CA 1
ATOM 1538 C C . ASP A 1 190 ? -8.081 -8.344 -9.592 1.00 48.72 190 ASP A C 1
ATOM 1540 O O . ASP A 1 190 ? -8.533 -9.487 -9.487 1.00 48.72 190 ASP A O 1
ATOM 1544 N N . GLU A 1 191 ? -8.567 -7.476 -10.482 1.00 50.88 191 GLU A N 1
ATOM 1545 C CA . GLU A 1 191 ? -9.619 -7.831 -11.428 1.00 50.88 191 GLU A CA 1
ATOM 1546 C C . GLU A 1 191 ? -8.996 -8.613 -12.587 1.00 50.88 191 GLU A C 1
ATOM 1548 O O . GLU A 1 191 ? -8.002 -8.196 -13.191 1.00 50.88 191 GLU A O 1
ATOM 1553 N N . LEU A 1 192 ? -9.587 -9.760 -12.928 1.00 55.41 192 LEU A N 1
ATOM 1554 C CA . LEU A 1 192 ? -9.183 -10.511 -14.112 1.00 55.41 192 LEU A CA 1
ATOM 1555 C C . LEU A 1 192 ? -9.734 -9.837 -15.369 1.00 55.41 192 LEU A C 1
ATOM 1557 O O . LEU A 1 192 ? -10.827 -10.147 -15.841 1.00 55.41 192 LEU A O 1
ATOM 1561 N N . ILE A 1 193 ? -8.931 -8.950 -15.947 1.00 77.12 193 ILE A N 1
ATOM 1562 C CA . ILE A 1 193 ? -9.196 -8.379 -17.265 1.00 77.12 193 ILE A CA 1
ATOM 1563 C C . ILE A 1 193 ? -8.875 -9.442 -18.323 1.00 77.12 193 ILE A C 1
ATOM 1565 O O . ILE A 1 193 ? -7.747 -9.929 -18.415 1.00 77.12 193 ILE A O 1
ATOM 1569 N N . THR A 1 194 ? -9.866 -9.807 -19.139 1.00 83.75 194 THR A N 1
ATOM 1570 C CA . THR A 1 194 ? -9.690 -10.758 -20.247 1.00 83.75 194 THR A CA 1
ATOM 1571 C C . THR A 1 194 ? -10.026 -10.100 -21.581 1.00 83.75 194 THR A C 1
ATOM 1573 O O . THR A 1 194 ? -10.972 -9.324 -21.685 1.00 83.75 194 THR A O 1
ATOM 1576 N N . GLN A 1 195 ? -9.251 -10.423 -22.615 1.00 90.12 195 GLN A N 1
ATOM 1577 C CA . GLN A 1 195 ? -9.502 -10.027 -23.999 1.00 90.12 195 GLN A CA 1
ATOM 1578 C C . GLN A 1 195 ? -9.421 -11.278 -24.871 1.00 90.12 195 GLN A C 1
ATOM 1580 O O . GLN A 1 195 ? -8.559 -12.139 -24.659 1.00 90.12 195 GLN A O 1
ATOM 1585 N N . ARG A 1 196 ? -10.319 -11.420 -25.851 1.00 89.69 196 ARG A N 1
ATOM 1586 C CA . ARG A 1 196 ? -10.258 -12.565 -26.765 1.00 89.69 196 ARG A CA 1
ATOM 1587 C C . ARG A 1 196 ? -9.012 -12.443 -27.633 1.00 89.69 196 ARG A C 1
ATOM 1589 O O . ARG A 1 196 ? -8.778 -11.401 -28.231 1.00 89.69 196 ARG A O 1
ATOM 1596 N N . ALA A 1 197 ? -8.264 -13.535 -27.795 1.00 87.00 197 ALA A N 1
ATOM 1597 C CA . ALA A 1 197 ? -7.074 -13.543 -28.651 1.00 87.00 197 ALA A CA 1
ATOM 1598 C C . ALA A 1 197 ? -7.370 -13.103 -30.102 1.00 87.00 197 ALA A C 1
ATOM 1600 O O . ALA A 1 197 ? -6.522 -12.498 -30.743 1.00 87.00 197 ALA A O 1
ATOM 1601 N N . SER A 1 198 ? -8.587 -13.350 -30.606 1.00 93.69 198 SER A N 1
ATOM 1602 C CA . SER A 1 198 ? -9.038 -12.906 -31.935 1.00 93.69 198 SER A CA 1
ATOM 1603 C C . SER A 1 198 ? -9.196 -11.389 -32.082 1.00 93.69 198 SER A C 1
ATOM 1605 O O . SER A 1 198 ? -9.305 -10.899 -33.199 1.00 93.69 198 SER A O 1
ATOM 1607 N N . GLU A 1 199 ? -9.268 -10.660 -30.970 1.00 93.19 199 GLU A N 1
ATOM 1608 C CA . GLU A 1 199 ? -9.427 -9.202 -30.923 1.00 93.19 199 GLU A CA 1
ATOM 1609 C C . GLU A 1 199 ? -8.085 -8.484 -30.724 1.00 93.19 199 GLU A C 1
ATOM 1611 O O . GLU A 1 199 ? -8.059 -7.257 -30.681 1.00 93.19 199 GLU A O 1
ATOM 1616 N N . ILE A 1 200 ? -6.980 -9.230 -30.604 1.00 92.69 200 ILE A N 1
ATOM 1617 C CA . ILE A 1 200 ? -5.624 -8.697 -30.464 1.00 92.69 200 ILE A CA 1
ATOM 1618 C C . ILE A 1 200 ? -4.953 -8.753 -31.846 1.00 92.69 200 ILE A C 1
ATOM 1620 O O . ILE A 1 200 ? -4.652 -9.850 -32.327 1.00 92.69 200 ILE A O 1
ATOM 1624 N N . PRO A 1 201 ? -4.718 -7.609 -32.516 1.00 92.50 201 PRO A N 1
ATOM 1625 C CA . PRO A 1 201 ? -3.988 -7.591 -33.776 1.00 92.50 201 PRO A CA 1
ATOM 1626 C C . PRO A 1 201 ? -2.551 -8.103 -33.575 1.00 92.50 201 PRO A C 1
ATOM 1628 O O . PRO A 1 201 ? -1.889 -7.688 -32.623 1.00 92.50 201 PRO A O 1
ATOM 1631 N N . PRO A 1 202 ? -2.036 -8.991 -34.444 1.00 92.75 202 PRO A N 1
ATOM 1632 C CA . PRO A 1 202 ? -0.642 -9.404 -34.370 1.00 92.75 202 PRO A CA 1
ATOM 1633 C C . PRO A 1 202 ? 0.278 -8.241 -34.761 1.00 92.75 202 PRO A C 1
ATOM 1635 O O . PRO A 1 202 ? 0.112 -7.638 -35.821 1.00 92.75 202 PRO A O 1
ATOM 1638 N N . GLU A 1 203 ? 1.283 -7.966 -33.932 1.00 92.12 203 GLU A N 1
ATOM 1639 C CA . GLU A 1 203 ? 2.302 -6.944 -34.185 1.00 92.12 203 GLU A CA 1
ATOM 1640 C C . GLU A 1 203 ? 3.663 -7.580 -34.492 1.00 92.12 203 GLU A C 1
ATOM 1642 O O . GLU A 1 203 ? 4.011 -8.648 -33.978 1.00 92.12 203 GLU A O 1
ATOM 1647 N N . GLN A 1 204 ? 4.458 -6.920 -35.338 1.00 92.50 204 GLN A N 1
ATOM 1648 C CA . GLN A 1 204 ? 5.822 -7.354 -35.625 1.00 92.50 204 GLN A CA 1
ATOM 1649 C C . GLN A 1 204 ? 6.747 -6.991 -34.459 1.00 92.50 204 GLN A C 1
ATOM 1651 O O . GLN A 1 204 ? 6.760 -5.855 -33.990 1.00 92.50 204 GLN A O 1
ATOM 1656 N N . VAL A 1 205 ? 7.574 -7.947 -34.027 1.00 93.75 205 VAL A N 1
ATOM 1657 C CA . VAL A 1 205 ? 8.608 -7.687 -33.019 1.00 93.75 205 VAL A CA 1
ATOM 1658 C C . VAL A 1 205 ? 9.630 -6.702 -33.584 1.00 93.75 205 VAL A C 1
ATOM 1660 O O . VAL A 1 205 ? 10.248 -6.969 -34.616 1.00 93.75 205 VAL A O 1
ATOM 1663 N N . GLN A 1 206 ? 9.816 -5.582 -32.890 1.00 94.56 206 GLN A N 1
ATOM 1664 C CA . GLN A 1 206 ? 10.902 -4.644 -33.148 1.00 94.56 206 GLN A CA 1
ATOM 1665 C C . GLN A 1 206 ? 12.163 -5.100 -32.408 1.00 94.56 206 GLN A C 1
ATOM 1667 O O . GLN A 1 206 ? 12.092 -5.554 -31.264 1.00 94.56 206 GLN A O 1
ATOM 1672 N N . TRP A 1 207 ? 13.321 -4.981 -33.051 1.00 94.31 207 TRP A N 1
ATOM 1673 C CA . TRP A 1 207 ? 14.585 -5.505 -32.538 1.00 94.31 207 TRP A CA 1
ATOM 1674 C C . TRP A 1 207 ? 15.599 -4.385 -32.340 1.00 94.31 207 TRP A C 1
ATOM 1676 O O . TRP A 1 207 ? 15.756 -3.537 -33.211 1.00 94.31 207 TRP A O 1
ATOM 1686 N N . LEU A 1 208 ? 16.308 -4.425 -31.211 1.00 95.25 208 LEU A N 1
ATOM 1687 C CA . LEU A 1 208 ? 17.561 -3.700 -31.041 1.00 95.25 208 LEU A CA 1
ATOM 1688 C C . LEU A 1 208 ? 18.646 -4.430 -31.832 1.00 95.25 208 LEU A C 1
ATOM 1690 O O . LEU A 1 208 ? 19.300 -3.830 -32.669 1.00 95.25 208 LEU A O 1
ATOM 1694 N N . TRP A 1 209 ? 18.770 -5.742 -31.612 1.00 95.25 209 TRP A N 1
ATOM 1695 C CA . TRP A 1 209 ? 19.633 -6.632 -32.385 1.00 95.25 209 TRP A CA 1
ATOM 1696 C C . TRP A 1 209 ? 18.788 -7.776 -32.936 1.00 95.25 209 TRP A C 1
ATOM 1698 O O . TRP A 1 209 ? 18.204 -8.540 -32.157 1.00 95.25 209 TRP A O 1
ATOM 1708 N N . ASP A 1 210 ? 18.699 -7.871 -34.267 1.00 92.12 210 ASP A N 1
ATOM 1709 C CA . ASP A 1 210 ? 17.795 -8.797 -34.955 1.00 92.12 210 ASP A CA 1
ATOM 1710 C C . ASP A 1 210 ? 17.903 -10.224 -34.400 1.00 92.12 210 ASP A C 1
ATOM 1712 O O . ASP A 1 210 ? 18.994 -10.784 -34.237 1.00 92.12 210 ASP A O 1
ATOM 1716 N N . LYS A 1 211 ? 16.738 -10.791 -34.063 1.00 91.25 211 LYS A N 1
ATOM 1717 C CA . LYS A 1 211 ? 16.551 -12.140 -33.499 1.00 91.25 211 LYS A CA 1
ATOM 1718 C C . LYS A 1 211 ? 17.315 -12.437 -32.201 1.00 91.25 211 LYS A C 1
ATOM 1720 O O . LYS A 1 211 ? 17.402 -13.601 -31.811 1.00 91.25 211 LYS A O 1
ATOM 1725 N N . ARG A 1 212 ? 17.860 -11.421 -31.521 1.00 93.06 212 ARG A N 1
ATOM 1726 C CA . ARG A 1 212 ? 18.629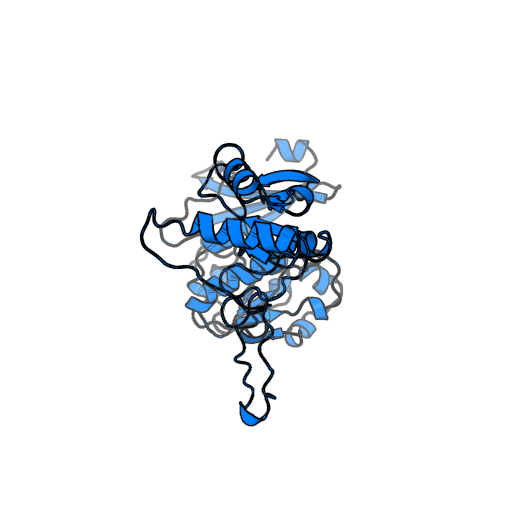 -11.578 -30.272 1.00 93.06 212 ARG A CA 1
ATOM 1727 C C . ARG A 1 212 ? 18.115 -10.702 -29.139 1.00 93.06 212 ARG A C 1
ATOM 1729 O O . ARG A 1 212 ? 17.919 -11.213 -28.044 1.00 93.06 212 ARG A O 1
ATOM 1736 N N . ILE A 1 213 ? 17.882 -9.415 -29.397 1.00 95.25 213 ILE A N 1
ATOM 1737 C CA . ILE A 1 213 ? 17.432 -8.451 -28.382 1.00 95.25 213 ILE A CA 1
ATOM 1738 C C . ILE A 1 213 ? 16.221 -7.695 -28.925 1.00 95.25 213 ILE A C 1
ATOM 1740 O O . ILE A 1 213 ? 16.361 -6.856 -29.815 1.00 95.25 213 ILE A O 1
ATOM 1744 N N . ALA A 1 214 ? 15.032 -8.011 -28.413 1.00 95.75 214 ALA A N 1
ATOM 1745 C CA . ALA A 1 214 ? 13.782 -7.357 -28.800 1.00 95.75 214 ALA A CA 1
ATOM 1746 C C . ALA A 1 214 ? 13.555 -6.069 -27.990 1.00 95.75 214 ALA A C 1
ATOM 1748 O O . ALA A 1 214 ? 13.769 -6.047 -26.778 1.00 95.75 214 ALA A O 1
ATOM 1749 N N . LEU A 1 215 ? 13.090 -5.007 -28.650 1.00 94.00 215 LEU A N 1
ATOM 1750 C CA . LEU A 1 215 ? 12.760 -3.737 -28.001 1.00 94.00 215 LEU A CA 1
ATOM 1751 C C . LEU A 1 215 ? 11.512 -3.885 -27.123 1.00 94.00 215 LEU A C 1
ATOM 1753 O O . LEU A 1 215 ? 10.550 -4.562 -27.490 1.00 94.00 215 LEU A O 1
ATOM 1757 N N . GLY A 1 216 ? 11.537 -3.259 -25.943 1.00 90.44 216 GLY A N 1
ATOM 1758 C CA . GLY A 1 216 ? 10.432 -3.308 -24.978 1.00 90.44 216 GLY A CA 1
ATOM 1759 C C . GLY A 1 216 ? 10.178 -4.692 -24.365 1.00 90.44 216 GLY A C 1
ATOM 1760 O O . GLY A 1 216 ? 9.126 -4.910 -23.763 1.00 90.44 216 GLY A O 1
ATOM 1761 N N . LYS A 1 217 ? 11.104 -5.647 -24.526 1.00 93.31 217 LYS A N 1
ATOM 1762 C CA . LYS A 1 217 ? 11.027 -7.004 -23.962 1.00 93.31 217 LYS A CA 1
ATOM 1763 C C . LYS A 1 217 ? 12.248 -7.283 -23.083 1.00 93.31 217 LYS A C 1
ATOM 1765 O O . LYS A 1 217 ? 13.310 -6.695 -23.267 1.00 93.31 217 LYS A O 1
ATOM 1770 N N . ILE A 1 218 ? 12.111 -8.222 -22.149 1.00 94.25 218 ILE A N 1
ATOM 1771 C CA . ILE A 1 218 ? 13.224 -8.679 -21.307 1.00 94.25 218 ILE A CA 1
ATOM 1772 C C . ILE A 1 218 ? 14.025 -9.738 -22.070 1.00 94.25 218 ILE A C 1
ATOM 1774 O O . ILE A 1 218 ? 13.463 -10.730 -22.532 1.00 94.25 218 ILE A O 1
ATOM 1778 N N . THR A 1 219 ? 15.340 -9.539 -22.167 1.00 94.94 219 THR A N 1
ATOM 1779 C CA . THR A 1 219 ? 16.288 -10.521 -22.715 1.00 94.94 219 THR A CA 1
ATOM 1780 C C . THR A 1 219 ? 17.185 -11.029 -21.591 1.00 94.94 219 THR A C 1
ATOM 1782 O O . THR A 1 219 ? 17.724 -10.228 -20.833 1.00 94.94 219 THR A O 1
ATOM 1785 N N . ILE A 1 220 ? 17.358 -12.349 -21.478 1.00 94.50 220 ILE A N 1
ATOM 1786 C CA . ILE A 1 220 ? 18.185 -12.973 -20.433 1.00 94.50 220 ILE A CA 1
ATOM 1787 C C . ILE A 1 220 ? 19.402 -13.635 -21.083 1.00 94.50 220 ILE A C 1
ATOM 1789 O O . ILE A 1 220 ? 19.254 -14.504 -21.941 1.00 94.50 220 ILE A O 1
ATOM 1793 N N . ILE A 1 221 ? 20.605 -13.258 -20.641 1.00 92.12 221 ILE A N 1
ATOM 1794 C CA . ILE A 1 221 ? 21.863 -13.907 -21.032 1.00 92.12 221 ILE A CA 1
ATOM 1795 C C . ILE A 1 221 ? 22.246 -14.921 -19.948 1.00 92.12 221 ILE A C 1
ATOM 1797 O O . ILE A 1 221 ? 22.561 -14.549 -18.819 1.00 92.12 221 ILE A O 1
ATOM 1801 N N . VAL A 1 222 ? 22.236 -16.210 -20.295 1.00 92.75 222 VAL A N 1
ATOM 1802 C CA . VAL A 1 222 ? 22.522 -17.326 -19.376 1.00 92.75 222 VAL A CA 1
ATOM 1803 C C . VAL A 1 222 ? 23.774 -18.079 -19.825 1.00 92.75 222 VAL A C 1
ATOM 1805 O O . VAL A 1 222 ? 24.034 -18.221 -21.015 1.00 92.75 222 VAL A O 1
ATOM 1808 N N . GLY A 1 223 ? 24.551 -18.575 -18.864 1.00 91.25 223 GLY A N 1
ATOM 1809 C CA . GLY A 1 223 ? 25.761 -19.362 -19.095 1.00 91.25 223 GLY A CA 1
ATOM 1810 C C . GLY A 1 223 ? 26.523 -19.603 -17.794 1.00 91.25 223 GLY A C 1
ATOM 1811 O O . GLY A 1 223 ? 26.263 -18.927 -16.790 1.00 91.25 223 GLY A O 1
ATOM 1812 N N . ASP A 1 224 ? 27.479 -20.529 -17.805 1.00 92.75 224 ASP A N 1
ATOM 1813 C CA . ASP A 1 224 ? 28.229 -20.891 -16.599 1.00 92.75 224 ASP A CA 1
ATOM 1814 C C . ASP A 1 224 ? 29.019 -19.697 -16.020 1.00 92.75 224 ASP A C 1
ATOM 1816 O O . ASP A 1 224 ? 29.360 -18.738 -16.738 1.00 92.75 224 ASP A O 1
ATOM 1820 N N . PRO A 1 225 ? 29.285 -19.686 -14.700 1.00 88.44 225 PRO A N 1
ATOM 1821 C CA . PRO A 1 225 ? 30.141 -18.683 -14.074 1.00 88.44 225 PRO A CA 1
ATOM 1822 C C . PRO A 1 225 ? 31.495 -18.555 -14.791 1.00 88.44 225 PRO A C 1
ATOM 1824 O O . PRO A 1 225 ? 32.100 -19.548 -15.180 1.00 88.44 225 PRO A O 1
ATOM 1827 N N . GLY A 1 226 ? 31.972 -17.323 -14.980 1.00 84.44 226 GLY A N 1
ATOM 1828 C CA . GLY A 1 226 ? 33.275 -17.058 -15.604 1.00 84.44 226 GLY A CA 1
ATOM 1829 C C . GLY A 1 226 ? 33.328 -17.127 -17.138 1.00 84.44 226 GLY A C 1
ATOM 1830 O O . GLY A 1 226 ? 34.352 -16.761 -17.705 1.00 84.44 226 GLY A O 1
ATOM 1831 N N . LEU A 1 227 ? 32.246 -17.495 -17.837 1.00 89.50 227 LEU A N 1
ATOM 1832 C CA . LEU A 1 227 ? 32.233 -17.590 -19.311 1.00 89.50 227 LEU A CA 1
ATOM 1833 C C . LEU A 1 227 ? 31.935 -16.267 -20.047 1.00 89.50 227 LEU A C 1
ATOM 1835 O O . LEU A 1 227 ? 31.450 -16.268 -21.173 1.00 89.50 227 LEU A O 1
ATOM 1839 N N . GLY A 1 228 ? 32.208 -15.120 -19.420 1.00 87.50 228 GLY A N 1
ATOM 1840 C CA . GLY A 1 228 ? 32.168 -13.829 -20.115 1.00 87.50 228 GLY A CA 1
ATOM 1841 C C . GLY A 1 228 ? 30.775 -13.251 -20.391 1.00 87.50 228 GLY A C 1
ATOM 1842 O O . GLY A 1 228 ? 30.653 -12.393 -21.258 1.00 87.50 228 GLY A O 1
ATOM 1843 N N . LYS A 1 229 ? 29.732 -13.643 -19.644 1.00 92.00 229 LYS A N 1
ATOM 1844 C CA . LYS A 1 229 ? 28.387 -13.034 -19.750 1.00 92.00 229 LYS A CA 1
ATOM 1845 C C . LYS A 1 229 ? 28.445 -11.508 -19.641 1.00 92.00 229 LYS A C 1
ATOM 1847 O O . LYS A 1 229 ? 28.041 -10.815 -20.566 1.00 92.00 229 LYS A O 1
ATOM 1852 N N . SER A 1 230 ? 29.056 -10.996 -18.570 1.00 89.75 230 SER A N 1
ATOM 1853 C CA . SER A 1 230 ? 29.230 -9.556 -18.355 1.00 89.75 230 SER A CA 1
ATOM 1854 C C . SER A 1 230 ? 30.066 -8.909 -19.461 1.00 89.75 230 SER A C 1
ATOM 1856 O O . SER A 1 230 ? 29.802 -7.776 -19.844 1.00 89.75 230 SER A O 1
ATOM 1858 N N . LEU A 1 231 ? 31.041 -9.629 -20.028 1.00 90.06 231 LEU A N 1
ATOM 1859 C CA . LEU A 1 231 ? 31.839 -9.127 -21.148 1.00 90.06 231 LEU A CA 1
ATOM 1860 C C . LEU A 1 231 ? 30.981 -8.944 -22.406 1.00 90.06 231 LEU A C 1
ATOM 1862 O O . LEU A 1 231 ? 31.065 -7.897 -23.043 1.00 90.06 231 LEU A O 1
ATOM 1866 N N . ILE A 1 232 ? 30.131 -9.918 -22.740 1.00 92.38 232 ILE A N 1
ATOM 1867 C CA . ILE A 1 232 ? 29.206 -9.821 -23.878 1.00 92.38 232 ILE A CA 1
ATOM 1868 C C . ILE A 1 232 ? 28.238 -8.655 -23.663 1.00 92.38 232 ILE A C 1
ATOM 1870 O O . ILE A 1 232 ? 28.060 -7.834 -24.560 1.00 92.38 232 ILE A O 1
ATOM 1874 N N . THR A 1 233 ? 27.674 -8.530 -22.463 1.00 94.31 233 THR A N 1
ATOM 1875 C CA . THR A 1 233 ? 26.730 -7.460 -22.130 1.00 94.31 233 THR A CA 1
ATOM 1876 C C . THR A 1 233 ? 27.358 -6.066 -22.250 1.00 94.31 233 THR A C 1
ATOM 1878 O O . THR A 1 233 ? 26.775 -5.176 -22.866 1.00 94.31 233 THR A O 1
ATOM 1881 N N . LEU A 1 234 ? 28.581 -5.876 -21.740 1.00 95.44 234 LEU A N 1
ATOM 1882 C CA . LEU A 1 234 ? 29.310 -4.608 -21.877 1.00 95.44 234 LEU A CA 1
ATOM 1883 C C . LEU A 1 234 ? 29.781 -4.347 -23.316 1.00 95.44 234 LEU A C 1
ATOM 1885 O O . LEU A 1 234 ? 29.838 -3.195 -23.737 1.00 95.44 234 LEU A O 1
ATOM 1889 N N . THR A 1 235 ? 30.064 -5.395 -24.095 1.00 95.19 235 THR A N 1
ATOM 1890 C CA . THR A 1 235 ? 30.362 -5.251 -25.530 1.00 95.19 235 THR A CA 1
ATOM 1891 C C . THR A 1 235 ? 29.144 -4.705 -26.271 1.00 95.19 235 THR A C 1
ATOM 1893 O O . THR A 1 235 ? 29.255 -3.732 -27.006 1.00 95.19 235 THR A O 1
ATOM 1896 N N . ILE A 1 236 ? 27.955 -5.258 -26.024 1.00 95.88 236 ILE A N 1
ATOM 1897 C CA . ILE A 1 236 ? 26.701 -4.756 -26.608 1.00 95.88 236 ILE A CA 1
ATOM 1898 C C . ILE A 1 236 ? 26.483 -3.282 -26.226 1.00 95.88 236 ILE A C 1
ATOM 1900 O O . ILE A 1 236 ? 26.177 -2.471 -27.099 1.00 95.88 236 ILE A O 1
ATOM 1904 N N . ALA A 1 237 ? 26.721 -2.913 -24.961 1.00 96.69 237 ALA A N 1
ATOM 1905 C CA . ALA A 1 237 ? 26.654 -1.520 -24.514 1.00 96.69 237 ALA A CA 1
ATOM 1906 C C . ALA A 1 237 ? 27.599 -0.597 -25.303 1.00 96.69 237 ALA A C 1
ATOM 1908 O O . ALA A 1 237 ? 27.197 0.489 -25.718 1.00 96.69 237 ALA A O 1
ATOM 1909 N N . ALA A 1 238 ? 28.833 -1.039 -25.562 1.00 97.44 238 ALA A N 1
ATOM 1910 C CA . ALA A 1 238 ? 29.805 -0.307 -26.375 1.00 97.44 238 ALA A CA 1
ATOM 1911 C C . ALA A 1 238 ? 29.291 -0.041 -27.801 1.00 97.44 238 ALA A C 1
ATOM 1913 O O . ALA A 1 238 ? 29.401 1.083 -28.299 1.00 97.44 238 ALA A O 1
ATOM 1914 N N . HIS A 1 239 ? 28.679 -1.038 -28.442 1.00 97.00 239 HIS A N 1
ATOM 1915 C CA . HIS A 1 239 ? 28.114 -0.886 -29.784 1.00 97.00 239 HIS A CA 1
ATOM 1916 C C . HIS A 1 239 ? 26.952 0.114 -29.814 1.00 97.00 239 HIS A C 1
ATOM 1918 O O . HIS A 1 239 ? 26.959 1.015 -30.655 1.00 97.00 239 HIS A O 1
ATOM 1924 N N . VAL A 1 240 ? 26.030 0.031 -28.849 1.00 97.06 240 VAL A N 1
ATOM 1925 C CA . VAL A 1 240 ? 24.904 0.974 -28.708 1.00 97.06 240 VAL A CA 1
ATOM 1926 C C . VAL A 1 240 ? 25.389 2.396 -28.420 1.00 97.06 240 VAL A C 1
ATOM 1928 O O . VAL A 1 240 ? 24.919 3.346 -29.039 1.00 97.06 240 VAL A O 1
ATOM 1931 N N . SER A 1 241 ? 26.396 2.558 -27.558 1.00 97.19 241 SER A N 1
ATOM 1932 C CA . SER A 1 241 ? 26.937 3.881 -27.205 1.00 97.19 241 SER A CA 1
ATOM 1933 C C . SER A 1 241 ? 27.481 4.657 -28.417 1.00 97.19 241 SER A C 1
ATOM 1935 O O . SER A 1 241 ? 27.410 5.886 -28.474 1.00 97.19 241 SER A O 1
ATOM 1937 N N . HIS A 1 242 ? 27.968 3.938 -29.434 1.00 95.25 242 HIS A N 1
ATOM 1938 C CA . HIS A 1 242 ? 28.512 4.519 -30.659 1.00 95.25 242 HIS A CA 1
ATOM 1939 C C . HIS A 1 242 ? 27.580 4.433 -31.876 1.00 95.25 242 HIS A C 1
ATOM 1941 O O . HIS A 1 242 ? 27.820 5.140 -32.854 1.00 95.25 242 HIS A O 1
ATOM 1947 N N . GLY A 1 243 ? 26.567 3.564 -31.856 1.00 94.81 243 GLY A N 1
ATOM 1948 C CA . GLY A 1 243 ? 25.820 3.175 -33.057 1.00 94.81 243 GLY A CA 1
ATOM 1949 C C . GLY A 1 243 ? 26.663 2.370 -34.052 1.00 94.81 243 GLY A C 1
ATOM 1950 O O . GLY A 1 243 ? 26.547 2.546 -35.263 1.00 94.81 243 GLY A O 1
ATOM 1951 N N . ARG A 1 244 ? 27.579 1.523 -33.561 1.00 95.44 244 ARG A N 1
ATOM 1952 C CA . ARG A 1 244 ? 28.393 0.646 -34.423 1.00 95.44 244 ARG A CA 1
ATOM 1953 C C . ARG A 1 244 ? 27.616 -0.623 -34.760 1.00 95.44 244 ARG A C 1
ATOM 1955 O O . ARG A 1 244 ? 26.995 -1.170 -33.852 1.00 95.44 244 ARG A O 1
ATOM 1962 N N . PRO A 1 245 ? 27.727 -1.160 -35.989 1.00 96.44 245 PRO A N 1
ATOM 1963 C CA . PRO A 1 245 ? 27.090 -2.424 -36.346 1.00 96.44 245 PRO A CA 1
ATOM 1964 C C . PRO A 1 245 ? 27.369 -3.515 -35.311 1.00 96.44 245 PRO A C 1
ATOM 1966 O O . PRO A 1 245 ? 28.506 -3.631 -34.848 1.00 96.44 245 PRO A O 1
ATOM 1969 N N . PHE A 1 246 ? 26.352 -4.287 -34.931 1.00 95.06 246 PHE A N 1
ATOM 1970 C CA . PHE A 1 246 ? 26.503 -5.359 -33.951 1.00 95.06 246 PHE A CA 1
ATOM 1971 C C . PHE A 1 246 ? 27.532 -6.404 -34.410 1.00 95.06 246 PHE A C 1
ATOM 1973 O O . PHE A 1 246 ? 27.716 -6.623 -35.614 1.00 95.06 246 PHE A O 1
ATOM 1980 N N . PRO A 1 247 ? 28.227 -7.061 -33.464 1.00 87.06 247 PRO A N 1
ATOM 1981 C CA . PRO A 1 247 ? 29.204 -8.084 -33.806 1.00 87.06 247 PRO A CA 1
ATOM 1982 C C . PRO A 1 247 ? 28.521 -9.297 -34.459 1.00 87.06 247 PRO A C 1
ATOM 1984 O O . PRO A 1 247 ? 27.315 -9.476 -34.368 1.00 87.06 247 PRO A O 1
ATOM 1987 N N . VAL A 1 248 ? 29.304 -10.183 -35.077 1.00 88.56 248 VAL A N 1
ATOM 1988 C CA . VAL A 1 248 ? 28.849 -11.418 -35.758 1.00 88.56 248 VAL A CA 1
ATOM 1989 C C . VAL A 1 248 ? 28.156 -11.196 -37.105 1.00 88.56 248 VAL A C 1
ATOM 1991 O O . VAL A 1 248 ? 28.602 -11.787 -38.085 1.00 88.56 248 VAL A O 1
ATOM 1994 N N . ASP A 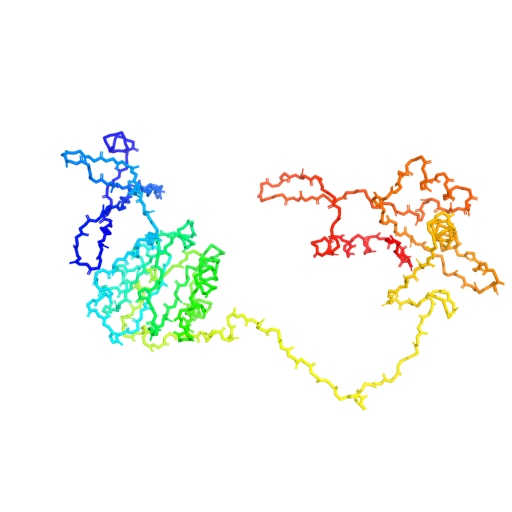1 249 ? 27.095 -10.393 -37.180 1.00 90.50 249 ASP A N 1
ATOM 1995 C CA . ASP A 1 249 ? 26.284 -10.242 -38.402 1.00 90.50 249 ASP A CA 1
ATOM 1996 C C . ASP A 1 249 ? 26.272 -8.834 -39.004 1.00 90.50 249 ASP A C 1
ATOM 1998 O O . ASP A 1 249 ? 25.789 -8.662 -40.122 1.00 90.50 249 ASP A O 1
ATOM 2002 N N . GLY A 1 250 ? 26.847 -7.843 -38.316 1.00 91.19 250 GLY A N 1
ATOM 2003 C CA . GLY A 1 250 ? 26.985 -6.490 -38.845 1.00 91.19 250 GLY A CA 1
ATOM 2004 C C . GLY A 1 250 ? 25.653 -5.760 -39.005 1.00 91.19 250 GLY A C 1
ATOM 2005 O O . GLY A 1 250 ? 25.584 -4.808 -39.780 1.00 91.19 250 GLY A O 1
ATOM 2006 N N . THR A 1 251 ? 24.595 -6.188 -38.305 1.00 93.31 251 THR A N 1
ATOM 2007 C CA . THR A 1 251 ? 23.320 -5.461 -38.314 1.00 93.31 251 THR A CA 1
ATOM 2008 C C . THR A 1 251 ? 23.513 -4.064 -37.742 1.00 93.31 251 THR A C 1
ATOM 2010 O O . THR A 1 251 ? 24.203 -3.905 -36.732 1.00 93.31 251 THR A O 1
ATOM 2013 N N . GLU A 1 252 ? 22.905 -3.058 -38.370 1.00 93.75 252 GLU A N 1
ATOM 2014 C CA . GLU A 1 252 ? 22.970 -1.678 -37.892 1.00 93.75 252 GLU A CA 1
ATOM 2015 C C . GLU A 1 252 ? 22.469 -1.570 -36.447 1.00 93.75 252 GLU A C 1
ATOM 2017 O O . GLU A 1 252 ? 21.527 -2.251 -36.042 1.00 93.75 252 GLU A O 1
ATOM 2022 N N . CYS A 1 253 ? 23.129 -0.716 -35.668 1.00 94.06 253 CYS A N 1
ATOM 2023 C CA . CYS A 1 253 ? 22.802 -0.470 -34.273 1.00 94.06 253 CYS A CA 1
ATOM 2024 C C . CYS A 1 253 ? 22.452 1.009 -34.111 1.00 94.06 253 CYS A C 1
ATOM 2026 O O . CYS A 1 253 ? 23.230 1.854 -34.568 1.00 94.06 253 CYS A O 1
ATOM 2028 N N . PRO A 1 254 ? 21.340 1.354 -33.440 1.00 92.81 254 PRO A N 1
ATOM 2029 C CA . PRO A 1 254 ? 21.076 2.740 -33.098 1.00 92.81 254 PRO A CA 1
ATOM 2030 C C . PRO A 1 254 ? 22.159 3.261 -32.149 1.00 92.81 254 PRO A C 1
ATOM 2032 O O . PRO A 1 254 ? 22.721 2.509 -31.346 1.00 92.81 254 PRO A O 1
ATOM 2035 N N . ARG A 1 255 ? 22.447 4.560 -32.243 1.00 95.00 255 ARG A N 1
ATOM 2036 C CA . ARG A 1 255 ? 23.287 5.250 -31.266 1.00 95.00 255 ARG A CA 1
ATOM 2037 C C . ARG A 1 255 ? 22.409 5.785 -30.143 1.00 95.00 255 ARG A C 1
ATOM 2039 O O . ARG A 1 255 ? 21.406 6.428 -30.425 1.00 95.00 255 ARG A O 1
ATOM 2046 N N . GLY A 1 256 ? 22.833 5.608 -28.899 1.00 95.00 256 GLY A N 1
ATOM 2047 C CA . GLY A 1 256 ? 22.271 6.364 -27.784 1.00 95.00 256 GLY A CA 1
ATOM 2048 C C . GLY A 1 256 ? 22.706 5.845 -26.426 1.00 95.00 256 GLY A C 1
ATOM 2049 O O . GLY A 1 256 ? 23.699 5.122 -26.305 1.00 95.00 256 GLY A O 1
ATOM 2050 N N . SER A 1 257 ? 21.968 6.254 -25.400 1.00 96.81 257 SER A N 1
ATOM 2051 C CA . SER A 1 257 ? 22.367 6.040 -24.015 1.00 96.81 257 SER A CA 1
ATOM 2052 C C . SER A 1 257 ? 22.105 4.608 -23.542 1.00 96.81 257 SER A C 1
ATOM 2054 O O . SER A 1 257 ? 21.091 3.986 -23.874 1.00 96.81 257 SER A O 1
ATOM 2056 N N . VAL A 1 258 ? 23.010 4.098 -22.709 1.00 96.94 258 VAL A N 1
ATOM 2057 C CA . VAL A 1 258 ? 22.911 2.792 -22.051 1.00 96.94 258 VAL A CA 1
ATOM 2058 C C . VAL A 1 258 ? 22.954 2.992 -20.544 1.00 96.94 258 VAL A C 1
ATOM 2060 O O . VAL A 1 258 ? 23.869 3.633 -20.028 1.00 96.94 258 VAL A O 1
ATOM 2063 N N . LEU A 1 259 ? 21.991 2.415 -19.830 1.00 96.56 259 LEU A N 1
ATOM 2064 C CA . LEU A 1 259 ? 21.970 2.405 -18.371 1.00 96.56 259 LEU A CA 1
ATOM 2065 C C . LEU A 1 259 ? 22.411 1.035 -17.846 1.00 96.56 259 LEU A C 1
ATOM 2067 O O . LEU A 1 259 ? 21.835 0.013 -18.203 1.00 96.56 259 LEU A O 1
ATOM 2071 N N . ILE A 1 260 ? 23.406 1.013 -16.966 1.00 95.44 260 ILE A N 1
ATOM 2072 C CA . ILE A 1 260 ? 23.898 -0.193 -16.300 1.00 95.44 260 ILE A CA 1
ATOM 2073 C C . ILE A 1 260 ? 23.491 -0.139 -14.831 1.00 95.44 260 ILE A C 1
ATOM 2075 O O . ILE A 1 260 ? 23.872 0.775 -14.100 1.00 95.44 260 ILE A O 1
ATOM 2079 N N . VAL A 1 261 ? 22.745 -1.144 -14.395 1.00 92.62 261 VAL A N 1
ATOM 2080 C CA . VAL A 1 261 ? 22.341 -1.384 -13.014 1.00 92.62 261 VAL A CA 1
ATOM 2081 C C . VAL A 1 261 ? 23.100 -2.618 -12.546 1.00 92.62 261 VAL A C 1
ATOM 2083 O O . VAL A 1 261 ? 22.722 -3.731 -12.867 1.00 92.62 261 VAL A O 1
ATOM 2086 N N . SER A 1 262 ? 24.205 -2.436 -11.824 1.00 85.94 262 SER A N 1
ATOM 2087 C CA . SER A 1 262 ? 24.983 -3.565 -11.303 1.00 85.94 262 SER A CA 1
ATOM 2088 C C . SER A 1 262 ? 25.454 -3.295 -9.880 1.00 85.94 262 SER A C 1
ATOM 2090 O O . SER A 1 262 ? 26.050 -2.250 -9.604 1.00 85.94 262 SER A O 1
ATOM 2092 N N . ASP A 1 263 ? 25.175 -4.265 -9.008 1.00 79.94 263 ASP A N 1
ATOM 2093 C CA . ASP A 1 263 ? 25.651 -4.349 -7.618 1.00 79.94 263 ASP A CA 1
ATOM 2094 C C . ASP A 1 263 ? 26.628 -5.533 -7.425 1.00 79.94 263 ASP A C 1
ATOM 2096 O O . ASP A 1 263 ? 27.068 -5.815 -6.315 1.00 79.94 263 ASP A O 1
ATOM 2100 N N . GLU A 1 264 ? 26.953 -6.256 -8.507 1.00 79.44 264 GLU A N 1
ATOM 2101 C CA . GLU A 1 264 ? 27.846 -7.426 -8.485 1.00 79.44 264 GLU A CA 1
ATOM 2102 C C . GLU A 1 264 ? 29.317 -7.016 -8.633 1.00 79.44 264 GLU A C 1
ATOM 2104 O O . GLU A 1 264 ? 30.167 -7.431 -7.847 1.00 79.44 264 GLU A O 1
ATOM 2109 N N . ASP A 1 265 ? 29.609 -6.188 -9.640 1.00 83.81 265 ASP A N 1
ATOM 2110 C CA . ASP A 1 265 ? 30.962 -5.777 -10.007 1.00 83.81 265 ASP A CA 1
ATOM 2111 C C . ASP A 1 265 ? 31.239 -4.327 -9.569 1.00 83.81 265 ASP A C 1
ATOM 2113 O O . ASP A 1 265 ? 30.400 -3.429 -9.695 1.00 83.81 265 ASP A O 1
ATOM 2117 N N . GLY A 1 266 ? 32.467 -4.063 -9.119 1.00 87.12 266 GLY A N 1
ATOM 2118 C CA . GLY A 1 266 ? 32.908 -2.714 -8.774 1.00 87.12 266 GLY A CA 1
ATOM 2119 C C . GLY A 1 266 ? 32.921 -1.779 -9.991 1.00 87.12 266 GLY A C 1
ATOM 2120 O O . GLY A 1 266 ? 33.431 -2.099 -11.069 1.00 87.12 266 GLY A O 1
ATOM 2121 N N . HIS A 1 267 ? 32.353 -0.578 -9.838 1.00 91.94 267 HIS A N 1
ATOM 2122 C CA . HIS A 1 267 ? 32.196 0.347 -10.969 1.00 91.94 267 HIS A CA 1
ATOM 2123 C C . HIS A 1 267 ? 33.547 0.834 -11.508 1.00 91.94 267 HIS A C 1
ATOM 2125 O O . HIS A 1 267 ? 33.766 0.829 -12.716 1.00 91.94 267 HIS A O 1
ATOM 2131 N N . ALA A 1 268 ? 34.455 1.236 -10.616 1.00 93.06 268 ALA A N 1
ATOM 2132 C CA . ALA A 1 268 ? 35.721 1.874 -10.982 1.00 93.06 268 ALA A CA 1
ATOM 2133 C C . ALA A 1 268 ? 36.837 0.887 -11.359 1.00 93.06 268 ALA A C 1
ATOM 2135 O O . ALA A 1 268 ? 37.684 1.221 -12.183 1.00 93.06 268 ALA A O 1
ATOM 2136 N N . ASP A 1 269 ? 36.854 -0.306 -10.764 1.00 92.44 269 ASP A N 1
ATOM 2137 C CA . ASP A 1 269 ? 37.912 -1.305 -10.959 1.00 92.44 269 ASP A CA 1
ATOM 2138 C C . ASP A 1 269 ? 37.539 -2.399 -11.969 1.00 92.44 269 ASP A C 1
ATOM 2140 O O . ASP A 1 269 ? 38.430 -3.065 -12.497 1.00 92.44 269 ASP A O 1
ATOM 2144 N N . THR A 1 270 ? 36.247 -2.553 -12.284 1.00 92.12 270 THR A N 1
ATOM 2145 C CA . THR A 1 270 ? 35.757 -3.656 -13.113 1.00 92.12 270 THR A CA 1
ATOM 2146 C C . THR A 1 270 ? 34.920 -3.175 -14.294 1.00 92.12 270 THR A C 1
ATOM 2148 O O . THR A 1 270 ? 35.307 -3.402 -15.442 1.00 92.12 270 THR A O 1
ATOM 2151 N N . ILE A 1 271 ? 33.798 -2.487 -14.056 1.00 94.38 271 ILE A N 1
ATOM 2152 C CA . ILE A 1 271 ? 32.864 -2.108 -15.133 1.00 94.38 27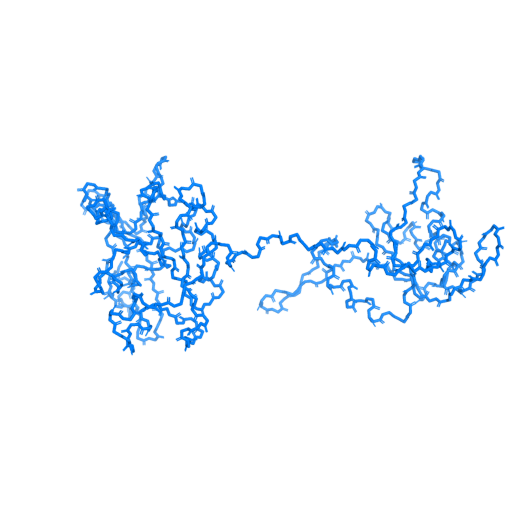1 ILE A CA 1
ATOM 2153 C C . ILE A 1 271 ? 33.488 -1.070 -16.073 1.00 94.38 271 ILE A C 1
ATOM 2155 O O . ILE A 1 271 ? 33.548 -1.295 -17.282 1.00 94.38 271 ILE A O 1
ATOM 2159 N N . VAL A 1 272 ? 33.990 0.048 -15.536 1.00 96.38 272 VAL A N 1
ATOM 2160 C CA . VAL A 1 272 ? 34.574 1.130 -16.348 1.00 96.38 272 VAL A CA 1
ATOM 2161 C C . VAL A 1 272 ? 35.806 0.662 -17.139 1.00 96.38 272 VAL A C 1
ATOM 2163 O O . VAL A 1 272 ? 35.831 0.896 -18.348 1.00 96.38 272 VAL A O 1
ATOM 2166 N N . PRO A 1 273 ? 36.792 -0.054 -16.559 1.00 96.75 273 PRO A N 1
ATOM 2167 C CA . PRO A 1 273 ? 37.915 -0.586 -17.334 1.00 96.75 273 PRO A CA 1
ATOM 2168 C C . PRO A 1 273 ? 37.489 -1.527 -18.469 1.00 96.75 273 PRO A C 1
ATOM 2170 O O . PRO A 1 273 ? 38.063 -1.470 -19.556 1.00 96.75 273 PRO A O 1
ATOM 2173 N N . ARG A 1 274 ? 36.460 -2.360 -18.257 1.00 95.69 274 ARG A N 1
ATOM 2174 C CA . ARG A 1 274 ? 35.921 -3.242 -19.306 1.00 95.69 274 ARG A CA 1
ATOM 2175 C C . ARG A 1 274 ? 35.213 -2.464 -20.415 1.00 95.69 274 ARG A C 1
ATOM 2177 O O . ARG A 1 274 ? 35.378 -2.816 -21.576 1.00 95.69 274 ARG A O 1
ATOM 2184 N N . LEU A 1 275 ? 34.477 -1.402 -20.084 1.00 97.19 275 LEU A N 1
ATOM 2185 C CA . LEU A 1 275 ? 33.866 -0.509 -21.076 1.00 97.19 275 LEU A CA 1
ATOM 2186 C C . LEU A 1 275 ? 34.919 0.222 -21.917 1.00 97.19 275 LEU A C 1
ATOM 2188 O O . LEU A 1 275 ? 34.763 0.319 -23.130 1.00 97.19 275 LEU A O 1
ATOM 2192 N N . ILE A 1 276 ? 36.010 0.681 -21.295 1.00 97.31 276 ILE A N 1
ATOM 2193 C CA . ILE A 1 276 ? 37.153 1.273 -22.009 1.00 97.31 276 ILE A CA 1
ATOM 2194 C C . ILE A 1 276 ? 37.773 0.242 -22.956 1.00 97.31 276 ILE A C 1
ATOM 2196 O O . ILE A 1 276 ? 38.017 0.544 -24.119 1.00 97.31 276 ILE A O 1
ATOM 2200 N N . ALA A 1 277 ? 37.998 -0.985 -22.480 1.00 95.69 277 ALA A N 1
ATOM 2201 C CA . ALA A 1 277 ? 38.553 -2.058 -23.302 1.00 95.69 277 ALA A CA 1
ATOM 2202 C C . ALA A 1 277 ? 37.627 -2.462 -24.465 1.00 95.69 277 ALA A C 1
ATOM 2204 O O . ALA A 1 277 ? 38.115 -2.844 -25.525 1.00 95.69 277 ALA A O 1
ATOM 2205 N N . ALA A 1 278 ? 36.308 -2.357 -24.277 1.00 95.00 278 ALA A N 1
ATOM 2206 C CA . ALA A 1 278 ? 35.300 -2.569 -25.314 1.00 95.00 278 ALA A CA 1
ATOM 2207 C C . ALA A 1 278 ? 35.115 -1.357 -26.248 1.00 95.00 278 ALA A C 1
ATOM 2209 O O . ALA A 1 278 ? 34.292 -1.424 -27.158 1.00 95.00 278 ALA A O 1
ATOM 2210 N N . ASP A 1 279 ? 35.869 -0.272 -26.036 1.00 95.94 279 ASP A N 1
ATOM 2211 C CA . ASP A 1 279 ? 35.784 0.974 -26.799 1.00 95.94 279 ASP A CA 1
ATOM 2212 C C . ASP A 1 279 ? 34.364 1.572 -26.783 1.00 95.94 279 ASP A C 1
ATOM 2214 O O . ASP A 1 279 ? 33.777 1.866 -27.824 1.00 95.94 279 ASP A O 1
ATOM 2218 N N . ALA A 1 280 ? 33.778 1.700 -25.584 1.00 97.56 280 ALA A N 1
ATOM 2219 C CA . ALA A 1 280 ? 32.487 2.353 -25.356 1.00 97.56 280 ALA A CA 1
ATOM 2220 C C . ALA A 1 280 ? 32.609 3.888 -25.297 1.00 97.56 280 ALA A C 1
ATOM 2222 O O . ALA A 1 280 ? 33.561 4.421 -24.722 1.00 97.56 280 ALA A O 1
ATOM 2223 N N . ASP A 1 281 ? 31.608 4.612 -25.812 1.00 97.12 281 ASP A N 1
ATOM 2224 C CA . ASP A 1 281 ? 31.475 6.058 -25.598 1.00 97.12 281 ASP A CA 1
ATOM 2225 C C . ASP A 1 281 ? 30.960 6.263 -24.174 1.00 97.12 281 ASP A C 1
ATOM 2227 O O . ASP A 1 281 ? 29.760 6.191 -23.910 1.00 97.12 281 ASP A O 1
ATOM 2231 N N . LEU A 1 282 ? 31.880 6.485 -23.232 1.00 97.19 282 LEU A N 1
ATOM 2232 C CA . LEU A 1 282 ? 31.549 6.600 -21.810 1.00 97.19 282 LEU A CA 1
ATOM 2233 C C . LEU A 1 282 ? 30.570 7.746 -21.504 1.00 97.19 282 LEU A C 1
ATOM 2235 O O . LEU A 1 282 ? 29.925 7.703 -20.462 1.00 97.19 282 LEU A O 1
ATOM 2239 N N . ASN A 1 283 ? 30.412 8.738 -22.391 1.00 96.06 283 ASN A N 1
ATOM 2240 C CA . ASN A 1 283 ? 29.422 9.807 -22.208 1.00 96.06 283 ASN A CA 1
ATOM 2241 C C . ASN A 1 283 ? 27.984 9.334 -22.449 1.00 96.06 283 ASN A C 1
ATOM 2243 O O . ASN A 1 283 ? 27.048 9.995 -22.012 1.00 96.06 283 ASN A O 1
ATOM 2247 N N . GLN A 1 284 ? 27.816 8.213 -23.151 1.00 96.75 284 GLN A N 1
ATOM 2248 C CA . GLN A 1 284 ? 26.531 7.553 -23.372 1.00 96.75 284 GLN A CA 1
ATOM 2249 C C . GLN A 1 284 ? 26.289 6.419 -22.368 1.00 96.75 284 GLN A C 1
ATOM 2251 O O . GLN A 1 284 ? 25.223 5.808 -22.386 1.00 96.75 284 GLN A O 1
ATOM 2256 N N . ILE A 1 285 ? 27.251 6.113 -21.489 1.00 97.25 285 ILE A N 1
ATOM 2257 C CA . ILE A 1 285 ? 27.087 5.081 -20.464 1.00 97.25 285 ILE A CA 1
ATOM 2258 C C . ILE A 1 285 ? 26.737 5.723 -19.123 1.00 97.25 285 ILE A C 1
ATOM 2260 O O . ILE A 1 285 ? 27.526 6.446 -18.518 1.00 97.25 285 ILE A O 1
ATOM 2264 N N . HIS A 1 286 ? 25.567 5.374 -18.606 1.00 96.44 286 HIS A N 1
ATOM 2265 C CA . HIS A 1 286 ? 25.111 5.753 -17.279 1.00 96.44 286 HIS A CA 1
ATOM 2266 C C . HIS A 1 286 ? 25.199 4.539 -16.360 1.00 96.44 286 HIS A C 1
ATOM 2268 O O . HIS A 1 286 ? 24.664 3.482 -16.672 1.00 96.44 286 HIS A O 1
ATOM 2274 N N . ILE A 1 287 ? 25.855 4.676 -15.209 1.00 95.06 287 ILE A N 1
ATOM 2275 C CA . ILE A 1 287 ? 25.906 3.617 -14.195 1.00 95.06 287 ILE A CA 1
ATOM 2276 C C . ILE A 1 287 ? 25.024 4.040 -13.024 1.00 95.06 287 ILE A C 1
ATOM 2278 O O . ILE A 1 287 ? 25.244 5.091 -12.413 1.00 95.06 287 ILE A O 1
ATOM 2282 N N . LEU A 1 288 ? 24.021 3.225 -12.705 1.00 93.56 288 LEU A N 1
ATOM 2283 C CA . LEU A 1 288 ? 23.176 3.430 -11.540 1.00 93.56 288 LEU A CA 1
ATOM 2284 C C . LEU A 1 288 ? 23.989 3.117 -10.281 1.00 93.56 288 LEU A C 1
ATOM 2286 O O . LEU A 1 288 ? 24.455 1.997 -10.093 1.00 93.56 288 LEU A O 1
ATOM 2290 N N . ARG A 1 289 ? 24.139 4.113 -9.400 1.00 89.75 289 ARG A N 1
ATOM 2291 C CA . ARG A 1 289 ? 24.880 3.966 -8.136 1.00 89.75 289 ARG A CA 1
ATOM 2292 C C . ARG A 1 289 ? 23.969 3.797 -6.929 1.00 89.75 289 ARG A C 1
ATOM 2294 O O . ARG A 1 289 ? 24.119 2.848 -6.176 1.00 89.75 289 ARG A O 1
ATOM 2301 N N . MET A 1 290 ? 23.061 4.746 -6.732 1.00 88.75 290 MET A N 1
ATOM 2302 C CA . MET A 1 290 ? 22.162 4.820 -5.581 1.00 88.75 290 MET A CA 1
ATOM 2303 C C . MET A 1 290 ? 20.879 5.545 -5.985 1.00 88.75 290 MET A C 1
ATOM 2305 O O . MET A 1 290 ? 20.865 6.323 -6.940 1.00 88.75 290 MET A O 1
ATOM 2309 N N . VAL A 1 291 ? 19.820 5.339 -5.209 1.00 89.25 291 VAL A N 1
ATOM 2310 C CA . VAL A 1 291 ? 18.576 6.106 -5.285 1.00 89.25 291 VAL A CA 1
ATOM 2311 C C . VAL A 1 291 ? 18.546 7.105 -4.138 1.00 89.25 291 VAL A C 1
ATOM 2313 O O . VAL A 1 291 ? 18.635 6.725 -2.966 1.00 89.25 291 VAL A O 1
ATOM 2316 N N . LYS A 1 292 ? 18.387 8.388 -4.472 1.00 89.06 292 LYS A N 1
ATOM 2317 C CA . LYS A 1 292 ? 18.197 9.466 -3.499 1.00 89.06 292 LYS A CA 1
ATOM 2318 C C . LYS A 1 292 ? 16.716 9.570 -3.133 1.00 89.06 292 LYS A C 1
ATOM 2320 O O . LYS A 1 292 ? 15.876 9.832 -3.989 1.00 89.06 292 LYS A O 1
ATOM 2325 N N . LYS A 1 293 ? 16.396 9.352 -1.860 1.00 82.94 293 LYS A N 1
ATOM 2326 C CA . LYS A 1 293 ? 15.039 9.393 -1.303 1.00 82.94 293 LYS A CA 1
ATOM 2327 C C . LYS A 1 293 ? 14.880 10.634 -0.444 1.00 82.94 293 LYS A C 1
ATOM 2329 O O . LYS A 1 293 ? 15.751 10.928 0.367 1.00 82.94 293 LYS A O 1
ATOM 2334 N N . HIS A 1 294 ? 13.772 11.340 -0.619 1.00 79.44 294 HIS A N 1
ATOM 2335 C CA . HIS A 1 294 ? 13.421 12.502 0.190 1.00 79.44 294 HIS A CA 1
ATOM 2336 C C . HIS A 1 294 ? 12.395 12.090 1.238 1.00 79.44 294 HIS A C 1
ATOM 2338 O O . HIS A 1 294 ? 11.399 11.443 0.909 1.00 79.44 294 HIS A O 1
ATOM 2344 N N . ASP A 1 295 ? 12.645 12.433 2.496 1.00 72.00 295 ASP A N 1
ATOM 2345 C CA . ASP A 1 295 ? 11.654 12.254 3.547 1.00 72.00 295 ASP A CA 1
ATOM 2346 C C . ASP A 1 295 ? 10.670 13.432 3.618 1.00 72.00 295 ASP A C 1
ATOM 2348 O O . ASP A 1 295 ? 10.805 14.448 2.935 1.00 72.00 295 ASP A O 1
ATOM 2352 N N . ARG A 1 296 ? 9.648 13.289 4.469 1.00 67.56 296 ARG A N 1
ATOM 2353 C CA . ARG A 1 296 ? 8.605 14.308 4.679 1.00 67.56 296 ARG A CA 1
ATOM 2354 C C . ARG A 1 296 ? 9.138 15.615 5.274 1.00 67.56 296 ARG A C 1
ATOM 2356 O O . ARG A 1 296 ? 8.407 16.598 5.287 1.00 67.56 296 ARG A O 1
ATOM 2363 N N . THR A 1 297 ? 10.372 15.625 5.776 1.00 68.81 297 THR A N 1
ATOM 2364 C CA . THR A 1 297 ? 11.040 16.822 6.297 1.00 68.81 297 THR A CA 1
ATOM 2365 C C . THR A 1 297 ? 11.937 17.502 5.262 1.00 68.81 297 THR A C 1
ATOM 2367 O O . THR A 1 297 ? 12.474 18.572 5.534 1.00 68.81 297 THR A O 1
ATOM 2370 N N . GLY A 1 298 ? 12.052 16.928 4.059 1.00 68.12 298 GLY A N 1
ATOM 2371 C CA . GLY A 1 298 ? 12.891 17.430 2.973 1.00 68.12 298 GLY A CA 1
ATOM 2372 C C . GLY A 1 298 ? 14.345 16.959 3.043 1.00 68.12 298 GLY A C 1
ATOM 2373 O O . GLY A 1 298 ? 15.123 17.282 2.142 1.00 68.12 298 GLY A O 1
ATOM 2374 N N . GLU A 1 299 ? 14.725 16.167 4.051 1.00 75.38 299 GLU A N 1
ATOM 2375 C CA . GLU A 1 299 ? 16.062 15.580 4.116 1.00 75.38 299 GLU A CA 1
ATOM 2376 C C . GLU A 1 299 ? 16.192 14.463 3.080 1.00 75.38 299 GLU A C 1
ATOM 2378 O O . GLU A 1 299 ? 15.294 13.640 2.875 1.00 75.38 299 GLU A O 1
ATOM 2383 N N . SER A 1 300 ? 17.338 14.433 2.401 1.00 82.56 300 SER A N 1
ATOM 2384 C CA . SER A 1 300 ? 17.631 13.415 1.402 1.00 82.56 300 SER A CA 1
ATOM 2385 C C . SER A 1 300 ? 18.546 12.332 1.955 1.00 82.56 300 SER A C 1
ATOM 2387 O O . SER A 1 300 ? 19.597 12.649 2.511 1.00 82.56 300 SER A O 1
ATOM 2389 N N . ARG A 1 301 ? 18.201 11.064 1.726 1.00 85.12 301 ARG A N 1
ATOM 2390 C CA . ARG A 1 301 ? 19.023 9.893 2.058 1.00 85.12 301 ARG A CA 1
ATOM 2391 C C . ARG A 1 301 ? 19.294 9.056 0.817 1.00 85.12 301 ARG A C 1
ATOM 2393 O O . ARG A 1 301 ? 18.414 8.892 -0.021 1.00 85.12 301 ARG A O 1
ATOM 2400 N N . GLU A 1 302 ? 20.497 8.511 0.710 1.00 88.69 302 GLU A N 1
ATOM 2401 C CA . GLU A 1 302 ? 20.864 7.580 -0.359 1.00 88.69 302 GLU A CA 1
ATOM 2402 C C . GLU A 1 302 ? 20.585 6.136 0.077 1.00 88.69 302 GLU A C 1
ATOM 2404 O O . GLU A 1 302 ? 20.743 5.783 1.247 1.00 88.69 302 GLU A O 1
ATOM 2409 N N . SER A 1 303 ? 20.128 5.306 -0.857 1.00 86.81 303 SER A N 1
ATOM 2410 C CA . SER A 1 303 ? 19.841 3.886 -0.630 1.00 86.81 303 SER A CA 1
ATOM 2411 C C . SER A 1 303 ? 20.102 3.068 -1.892 1.00 86.81 303 SER A C 1
ATOM 2413 O O . SER A 1 303 ? 20.099 3.624 -2.991 1.00 86.81 303 SER A O 1
ATOM 2415 N N . THR A 1 304 ? 20.297 1.757 -1.739 1.00 88.25 304 THR A N 1
ATOM 2416 C CA . THR A 1 304 ? 20.438 0.835 -2.872 1.00 88.25 304 THR A CA 1
ATOM 2417 C C . THR A 1 304 ? 19.161 0.787 -3.710 1.00 88.25 304 THR A C 1
ATOM 2419 O O . THR A 1 304 ? 18.053 0.979 -3.199 1.00 88.25 304 THR A O 1
ATOM 2422 N N . PHE A 1 305 ? 19.324 0.549 -5.012 1.00 87.88 305 PHE A N 1
ATOM 2423 C CA . PHE A 1 305 ? 18.208 0.455 -5.947 1.00 87.88 305 PHE A CA 1
ATOM 2424 C C . PHE A 1 305 ? 17.437 -0.847 -5.765 1.00 87.88 305 PHE A C 1
ATOM 2426 O O . PHE A 1 305 ? 18.011 -1.931 -5.685 1.00 87.88 305 PHE A O 1
ATOM 2433 N N . ASN A 1 306 ? 16.115 -0.738 -5.735 1.00 88.38 306 ASN A N 1
ATOM 2434 C CA . ASN A 1 306 ? 15.210 -1.868 -5.740 1.00 88.38 306 ASN A CA 1
ATOM 2435 C C . ASN A 1 306 ? 14.186 -1.692 -6.862 1.00 88.38 306 ASN A C 1
ATOM 2437 O O . ASN A 1 306 ? 13.348 -0.794 -6.798 1.00 88.38 306 ASN A O 1
ATOM 2441 N N . LEU A 1 307 ? 14.214 -2.592 -7.847 1.00 83.69 307 LEU A N 1
ATOM 2442 C CA . LEU A 1 307 ? 13.374 -2.504 -9.043 1.00 83.69 307 LEU A CA 1
ATOM 2443 C C . LEU A 1 307 ? 11.876 -2.349 -8.723 1.00 83.69 307 LEU A C 1
ATOM 2445 O O . LEU A 1 307 ? 11.198 -1.560 -9.368 1.00 83.69 307 LEU A O 1
ATOM 2449 N N . ALA A 1 308 ? 11.367 -3.038 -7.696 1.00 79.81 308 ALA A N 1
ATOM 2450 C CA . ALA A 1 308 ? 9.951 -2.978 -7.330 1.00 79.81 308 ALA A CA 1
ATOM 2451 C C . ALA A 1 308 ? 9.546 -1.647 -6.672 1.00 79.81 308 ALA A C 1
ATOM 2453 O O . ALA A 1 308 ? 8.397 -1.230 -6.778 1.00 79.81 308 ALA A O 1
ATOM 2454 N N . ARG A 1 309 ? 10.466 -0.982 -5.963 1.00 84.56 309 ARG A N 1
ATOM 2455 C CA . ARG A 1 309 ? 10.171 0.245 -5.199 1.00 84.56 309 ARG A CA 1
ATOM 2456 C C . ARG A 1 309 ? 10.549 1.518 -5.939 1.00 84.56 309 ARG A C 1
ATOM 2458 O O . ARG A 1 309 ? 9.932 2.553 -5.717 1.00 84.56 309 ARG A O 1
ATOM 2465 N N . ASP A 1 310 ? 11.574 1.444 -6.776 1.00 89.50 310 ASP A N 1
ATOM 2466 C CA . ASP A 1 310 ? 12.234 2.612 -7.347 1.00 89.50 310 ASP A CA 1
ATOM 2467 C C . ASP A 1 310 ? 11.952 2.762 -8.856 1.00 89.50 310 ASP A C 1
ATOM 2469 O O . ASP A 1 310 ? 12.568 3.600 -9.515 1.00 89.50 310 ASP A O 1
ATOM 2473 N N . ILE A 1 311 ? 10.983 2.009 -9.402 1.00 89.31 311 ILE A N 1
ATOM 2474 C CA . ILE A 1 311 ? 10.619 2.028 -10.830 1.00 89.31 311 ILE A CA 1
ATOM 2475 C C . ILE A 1 311 ? 10.258 3.433 -11.334 1.00 89.31 311 ILE A C 1
ATOM 2477 O O . ILE A 1 311 ? 10.688 3.822 -12.409 1.00 89.31 311 ILE A O 1
ATOM 2481 N N . GLN A 1 312 ? 9.568 4.247 -10.528 1.00 87.38 312 GLN A N 1
ATOM 2482 C CA . GLN A 1 312 ? 9.224 5.631 -10.890 1.00 87.38 312 GLN A CA 1
ATOM 2483 C C . GLN A 1 312 ? 10.448 6.555 -10.939 1.00 87.38 312 GLN A C 1
ATOM 2485 O O . GLN A 1 312 ? 10.477 7.535 -11.678 1.00 87.38 312 GLN A O 1
ATOM 2490 N N . ALA A 1 313 ? 11.459 6.295 -10.106 1.00 88.25 313 ALA A N 1
ATOM 2491 C CA . ALA A 1 313 ? 12.707 7.048 -10.155 1.00 88.25 313 ALA A CA 1
ATOM 2492 C C . ALA A 1 313 ? 13.538 6.647 -11.380 1.00 88.25 313 ALA A C 1
ATOM 2494 O O . ALA A 1 313 ? 14.170 7.514 -11.978 1.00 88.25 313 ALA A O 1
ATOM 2495 N N . LEU A 1 314 ? 13.496 5.364 -11.758 1.00 90.38 314 LEU A N 1
ATOM 2496 C CA . LEU A 1 314 ? 14.080 4.875 -13.001 1.00 90.38 314 LEU A CA 1
ATOM 2497 C C . LEU A 1 314 ? 13.398 5.513 -14.218 1.00 90.38 314 LEU A C 1
ATOM 2499 O O . LEU A 1 314 ? 14.102 6.052 -15.060 1.00 90.38 314 LEU A O 1
ATOM 2503 N N . ASP A 1 315 ? 12.066 5.528 -14.263 1.00 89.75 315 ASP A N 1
ATOM 2504 C CA . ASP A 1 315 ? 11.275 6.101 -15.363 1.00 89.75 315 ASP A CA 1
ATOM 2505 C C . ASP A 1 315 ? 11.632 7.574 -15.617 1.00 89.75 315 ASP A C 1
ATOM 2507 O O . ASP A 1 315 ? 12.123 7.930 -16.684 1.00 89.75 315 ASP A O 1
ATOM 2511 N N . ARG A 1 316 ? 11.588 8.405 -14.563 1.00 89.94 316 ARG A N 1
ATOM 2512 C CA . ARG A 1 316 ? 12.035 9.808 -14.643 1.00 89.94 316 ARG A CA 1
ATOM 2513 C C . ARG A 1 316 ? 13.477 9.950 -15.110 1.00 89.94 316 ARG A C 1
ATOM 2515 O O . ARG A 1 316 ? 13.808 10.919 -15.782 1.00 89.94 316 ARG A O 1
ATOM 2522 N N . LYS A 1 317 ? 14.358 9.024 -14.717 1.00 92.06 317 LYS A N 1
ATOM 2523 C CA . LYS A 1 317 ? 15.747 9.080 -15.164 1.00 92.06 317 LYS A CA 1
ATOM 2524 C C . LYS A 1 317 ? 15.856 8.761 -16.650 1.00 92.06 317 LYS A C 1
ATOM 2526 O O . LYS A 1 317 ? 16.639 9.417 -17.322 1.00 92.06 317 LYS A O 1
ATOM 2531 N N . LEU A 1 318 ? 15.095 7.790 -17.152 1.00 91.00 318 LEU A N 1
ATOM 2532 C CA . LEU A 1 318 ? 15.065 7.447 -18.573 1.00 91.00 318 LEU A CA 1
ATOM 2533 C C . LEU A 1 318 ? 14.548 8.615 -19.423 1.00 91.00 318 LEU A C 1
ATOM 2535 O O . LEU A 1 318 ? 15.128 8.858 -20.476 1.00 91.00 318 LEU A O 1
ATOM 2539 N N . ASP A 1 319 ? 13.580 9.394 -18.930 1.00 89.44 319 ASP A N 1
ATOM 2540 C CA . ASP A 1 319 ? 13.109 10.624 -19.594 1.00 89.44 319 ASP A CA 1
ATOM 2541 C C . ASP A 1 319 ? 14.198 11.709 -19.717 1.00 89.44 319 ASP A C 1
ATOM 2543 O O . ASP A 1 319 ? 14.195 12.507 -20.654 1.00 89.44 319 ASP A O 1
ATOM 2547 N N . GLU A 1 320 ? 15.144 11.763 -18.772 1.00 90.19 320 GLU A N 1
ATOM 2548 C CA . GLU A 1 320 ? 16.286 12.690 -18.818 1.00 90.19 320 GLU A CA 1
ATOM 2549 C C . GLU A 1 320 ? 17.397 12.227 -19.771 1.00 90.19 320 GLU A C 1
ATOM 2551 O O . GLU A 1 320 ? 18.256 13.030 -20.149 1.00 90.19 320 GLU A O 1
ATOM 2556 N N . LEU A 1 321 ? 17.449 10.932 -20.098 1.00 88.12 321 LEU A N 1
ATOM 2557 C CA . LEU A 1 321 ? 18.467 10.381 -20.985 1.00 88.12 321 LEU A CA 1
ATOM 2558 C C . LEU A 1 321 ? 18.065 10.629 -22.439 1.00 88.12 321 LEU A C 1
ATOM 2560 O O . LEU A 1 321 ? 16.965 10.293 -22.869 1.00 88.12 321 LEU A O 1
ATOM 2564 N N . SER A 1 322 ? 18.985 11.175 -23.233 1.00 73.06 322 SER A N 1
ATOM 2565 C CA . SER A 1 322 ? 18.789 11.278 -24.677 1.00 73.06 322 SER A CA 1
ATOM 2566 C C . SER A 1 322 ? 18.772 9.877 -25.295 1.00 73.06 322 SER A C 1
ATOM 2568 O O . SER A 1 322 ? 19.812 9.221 -25.324 1.00 73.06 322 SER A O 1
ATOM 2570 N N . GLU A 1 323 ? 17.608 9.433 -25.777 1.00 85.81 323 GLU A N 1
ATOM 2571 C CA . GLU A 1 323 ? 17.410 8.172 -26.512 1.00 85.81 323 GLU A CA 1
ATOM 2572 C C . GLU A 1 323 ? 18.090 6.964 -25.836 1.00 85.81 323 GLU A C 1
ATOM 2574 O O . GLU A 1 323 ? 19.089 6.422 -26.316 1.00 85.81 323 GLU A O 1
ATOM 2579 N N . CYS A 1 324 ? 17.569 6.546 -24.676 1.00 93.06 324 CYS A N 1
ATOM 2580 C CA . CYS A 1 324 ? 18.061 5.343 -24.006 1.00 93.06 324 CYS A CA 1
ATOM 2581 C C . CYS A 1 324 ? 17.571 4.073 -24.721 1.00 93.06 324 CYS A C 1
ATOM 2583 O O . CYS A 1 324 ? 16.376 3.784 -24.744 1.00 93.06 324 CYS A O 1
ATOM 2585 N N . TRP A 1 325 ? 18.506 3.296 -25.276 1.00 95.12 325 TRP A N 1
ATOM 2586 C CA . TRP A 1 325 ? 18.205 2.095 -26.071 1.00 95.12 325 TRP A CA 1
ATOM 2587 C C . TRP A 1 325 ? 18.385 0.781 -25.311 1.00 95.12 325 TRP A C 1
ATOM 2589 O O . TRP A 1 325 ? 17.884 -0.255 -25.748 1.00 95.12 325 TRP A O 1
ATOM 2599 N N . LEU A 1 326 ? 19.124 0.793 -24.198 1.00 95.31 326 LEU A N 1
ATOM 2600 C CA . LEU A 1 326 ? 19.487 -0.426 -23.482 1.00 95.31 326 LEU A CA 1
ATOM 2601 C C . LEU A 1 326 ? 19.605 -0.187 -21.975 1.00 95.31 326 LEU A C 1
ATOM 2603 O O . LEU A 1 326 ? 20.315 0.716 -21.530 1.00 95.31 326 LEU A O 1
ATOM 2607 N N . ILE A 1 327 ? 18.960 -1.059 -21.199 1.00 95.00 327 ILE A N 1
ATOM 2608 C CA . ILE A 1 327 ? 19.140 -1.170 -19.751 1.00 95.00 327 ILE A CA 1
ATOM 2609 C C . ILE A 1 327 ? 19.723 -2.551 -19.462 1.00 95.00 327 ILE A C 1
ATOM 2611 O O . ILE A 1 327 ? 19.170 -3.566 -19.886 1.00 95.00 327 ILE A O 1
ATOM 2615 N N . ILE A 1 328 ? 20.843 -2.581 -18.750 1.00 94.00 328 ILE A N 1
ATOM 2616 C CA . ILE A 1 328 ? 21.522 -3.795 -18.299 1.00 94.00 328 ILE A CA 1
ATOM 2617 C C . ILE A 1 328 ? 21.295 -3.919 -16.797 1.00 94.00 328 ILE A C 1
ATOM 2619 O O . ILE A 1 328 ? 21.544 -2.956 -16.076 1.00 94.00 328 ILE A O 1
ATOM 2623 N N . ILE A 1 329 ? 20.835 -5.085 -16.347 1.00 89.56 329 ILE A N 1
ATOM 2624 C CA . ILE A 1 329 ? 20.593 -5.430 -14.939 1.00 89.56 329 ILE A CA 1
ATOM 2625 C C . ILE A 1 329 ? 21.352 -6.718 -14.629 1.00 89.56 329 ILE A C 1
ATOM 2627 O O . ILE A 1 329 ? 21.357 -7.600 -15.519 1.00 89.56 329 ILE A O 1
#

InterPro domains:
  IPR027417 P-loop containing nucleoside triphosphate hydrolase [G3DSA:3.40.50.300] (190-329)
  IPR027417 P-loop containing nucleoside triphosphate hydrolase [SSF52540] (207-291)
  IPR034154 Archaeal primase DnaG/twinkle-like, TOPRIM domain [cd01029] (76-150)

Secondary structure (DSSP, 8-state):
-HHHHHTTPEEEEEEEEE-TTS-EEEEEEEEE-TTS-EEEEEEEEETTEEESS-----TT-BPPBTHHHHHH--SSPEEE-SSHHHHHHHHHTT-EEEB-SSTTTGGGB--GGGTT--EEE---SSHHHHHHHHHHHHHHTTT-S-EEEE-GGGTTPPTT--HHHHHHHS-GGGGGG--EEEHHHHTT--------GGGS---PPPEEETTTEETTS-------TTSSHHHHHHHHHHHHHHTPPPTTT-------EEEEE-SSS-IIIIIHHHHHHTT--GGGEEEE--EEEE-TTS-EEEE---HHHHHHHHHHHHHHSTTEEEEE-

Sequence (329 aa):
MSRHIKDGYKLIVLYEYKDAEGDTLYWVIRLEKKDGEKIIRPMRKIGNRYELKEPPFKKKGKPLYRLHELTINTDEPVWIVEGEKCADMLIKAGKVAVTSGSTGSVKRTDWSHLRGRELYIWPDNDAAGFKYATDVIEILKGITDRIQVIDVAQLGLSEKEDVANWLECHTHDELDSLPMKNNDDLFHGDELITQRASEIPPEQVQWLWDKRIALGKITIIVGDPGLGKSLITLTIAAHVSHGRPFPVDGTECPRGSVLIVSDEDGHADTIVPRLIAADADLNQIHILRMVKKHDRTGESRESTFNLARDIQALDRKLDELSECWLIII